Protein AF-A0A8B6FWS7-F1 (afdb_monomer_lite)

Organism: Mytilus galloprovincialis (NCBI:txid29158)

Sequence (262 aa):
MTLNMVGITDLILEDCPKLSKLSGHASRVLKTMTVKKAPVLNRLDFTQCKKLDENGMVRQIGDLQSRKSRLIFLRPMHQFDSRTLERDLFSKKDIDYSICIIYDHSPEPLETMYNRVRVQTWQDLMAGINLELLKNYGYKEWVHKESEDRDNYPWGRSIYRMSGYNSNSSRWELITDMPWLRPLYESPDHNLGQDNKHPDDTRAGVYCPGAKGHDTVKDCINDCLPSIVDGLTMEMPLHLHSLIVYVNLCDISGTPTYDPYA

Foldseek 3Di:
DEAECDQDQEAEADPQAPAQEYEYYLNQNHAEYHYDDHQNHAEYYYANNARYPVLVVLLRVQPDDDPFAHEHEAEYQADDDPVSSLCSNQLDQPRLAWEKEKEWADLDVVLVVVVVVQVVVCFCLLLQLQVCCVPPVVAAADDRDPPDDQVDPVRPAPKDKDKDAKQVRTIMIMITRSQLQVLLVPQPPPPPPVVQQPPPPPIDDDDHCRSSVNPDSVSSCVSCVVSSVVCVVVSPHDRSYHYYYYYYHNNNNNDDRDDPVD

Secondary structure (DSSP, 8-state):
-EEES---SEEEE-S-TT--EEEEES-TT--EEEES--TT--EEEEES-TT--HHHHHHHHHHS--SS-EEEEEE-SS---HHHHHHHHHT-TT--SEEEEEEE--S-HHHHHHHHHHHHHHHHHHHHHHHHHHHHS-PPBP---TT---SSTTTTS--EEEEEE-TTS-EEEEEE--TTHHHHHH-----S-GGGS-TT----SS--TGGGT--SHHHHHHHTHHHHHHHHHTT--B-SSEEEEEEE-TTTTSSPPP-TT-

Structure (mmCIF, N/CA/C/O backbone):
data_AF-A0A8B6FWS7-F1
#
_entry.id   AF-A0A8B6FWS7-F1
#
loop_
_atom_site.group_PDB
_atom_site.id
_atom_site.type_symbol
_atom_site.label_atom_id
_atom_site.label_alt_id
_atom_site.label_comp_id
_atom_site.label_asym_id
_atom_site.label_entity_id
_atom_site.label_seq_id
_atom_site.pdbx_PDB_ins_code
_atom_site.Cartn_x
_atom_site.Cartn_y
_atom_site.Cartn_z
_atom_site.occupancy
_atom_site.B_iso_or_equiv
_atom_site.auth_seq_id
_atom_site.auth_comp_id
_atom_site.auth_asym_id
_atom_site.auth_atom_id
_atom_site.pdbx_PDB_model_num
ATOM 1 N N . MET A 1 1 ? 13.622 -11.019 8.045 1.00 89.56 1 MET A N 1
ATOM 2 C CA . MET A 1 1 ? 14.123 -12.250 7.407 1.00 89.56 1 MET A CA 1
ATOM 3 C C . MET A 1 1 ? 14.247 -11.982 5.924 1.00 89.56 1 MET A C 1
ATOM 5 O O . MET A 1 1 ? 13.333 -11.385 5.373 1.00 89.56 1 MET A O 1
ATOM 9 N N . THR A 1 2 ? 15.353 -12.395 5.315 1.00 92.38 2 THR A N 1
ATOM 10 C CA . THR A 1 2 ? 15.631 -12.163 3.893 1.00 92.38 2 THR A CA 1
ATOM 11 C C . THR A 1 2 ? 15.983 -13.494 3.248 1.00 92.38 2 THR A C 1
ATOM 13 O O . THR A 1 2 ? 16.852 -14.206 3.748 1.00 92.38 2 THR A O 1
ATOM 16 N N . LEU A 1 3 ? 15.300 -13.826 2.161 1.00 90.44 3 LEU A N 1
ATOM 17 C CA . LEU A 1 3 ? 15.526 -15.000 1.332 1.00 90.44 3 LEU A CA 1
ATOM 18 C C . LEU A 1 3 ? 16.083 -14.525 -0.007 1.00 90.44 3 LEU A C 1
ATOM 20 O O . LEU A 1 3 ? 15.348 -13.956 -0.804 1.00 90.44 3 LEU A O 1
ATOM 24 N N . ASN A 1 4 ? 17.373 -14.728 -0.256 1.00 91.31 4 ASN A N 1
ATOM 25 C CA . ASN A 1 4 ? 17.996 -14.328 -1.515 1.00 91.31 4 ASN A CA 1
ATOM 26 C C . ASN A 1 4 ? 18.538 -15.557 -2.245 1.00 91.31 4 ASN A C 1
ATOM 28 O O . ASN A 1 4 ? 19.350 -16.286 -1.679 1.00 91.31 4 ASN A O 1
ATOM 32 N N . MET A 1 5 ? 18.071 -15.789 -3.477 1.00 88.56 5 MET A N 1
ATOM 33 C CA . MET A 1 5 ? 18.492 -16.911 -4.329 1.00 88.56 5 MET A CA 1
ATOM 34 C C . MET A 1 5 ? 18.416 -18.278 -3.626 1.00 88.56 5 MET A C 1
ATOM 36 O O . MET A 1 5 ? 19.274 -19.142 -3.809 1.00 88.56 5 MET A O 1
ATOM 40 N N . VAL A 1 6 ? 17.385 -18.492 -2.804 1.00 88.31 6 VAL A N 1
ATOM 41 C CA . VAL A 1 6 ? 17.229 -19.745 -2.056 1.00 88.31 6 VAL A CA 1
ATOM 42 C C . VAL A 1 6 ? 16.441 -20.792 -2.847 1.00 88.31 6 VAL A C 1
ATOM 44 O O . VAL A 1 6 ? 15.525 -20.480 -3.609 1.00 88.31 6 VAL A O 1
ATOM 47 N N . GLY A 1 7 ? 16.769 -22.063 -2.611 1.00 89.94 7 GLY A N 1
ATOM 48 C CA . GLY A 1 7 ? 16.095 -23.232 -3.188 1.00 89.94 7 GLY A CA 1
ATOM 49 C C . GLY A 1 7 ? 14.861 -23.712 -2.411 1.00 89.94 7 GLY A C 1
ATOM 50 O O . GLY A 1 7 ? 14.544 -24.896 -2.459 1.00 89.94 7 GLY A O 1
ATOM 51 N N . ILE A 1 8 ? 14.196 -22.837 -1.651 1.00 90.38 8 ILE A N 1
ATOM 52 C CA . ILE A 1 8 ? 13.041 -23.201 -0.812 1.00 90.38 8 ILE A CA 1
ATOM 53 C C . ILE A 1 8 ? 11.774 -23.189 -1.663 1.00 90.38 8 ILE A C 1
ATOM 55 O O . ILE A 1 8 ? 11.533 -22.231 -2.390 1.00 90.38 8 ILE A O 1
ATOM 59 N N . THR A 1 9 ? 10.968 -24.249 -1.568 1.00 92.69 9 THR A N 1
ATOM 60 C CA . THR A 1 9 ? 9.725 -24.377 -2.349 1.00 92.69 9 THR A CA 1
ATOM 61 C C . THR A 1 9 ? 8.519 -23.828 -1.596 1.00 92.69 9 THR A C 1
ATOM 63 O O . THR A 1 9 ? 7.702 -23.130 -2.185 1.00 92.69 9 THR A O 1
ATOM 66 N N . ASP A 1 10 ? 8.446 -24.072 -0.290 1.00 94.12 10 ASP A N 1
ATOM 67 C CA . ASP A 1 10 ? 7.335 -23.655 0.559 1.00 94.12 10 ASP A CA 1
ATOM 68 C C . ASP A 1 10 ? 7.897 -23.038 1.842 1.00 94.12 10 ASP A C 1
ATOM 70 O O . ASP A 1 10 ? 8.767 -23.621 2.494 1.00 94.12 10 ASP A O 1
ATOM 74 N N . LEU A 1 11 ? 7.431 -21.838 2.188 1.00 94.44 11 LEU A N 1
ATOM 75 C CA . LEU A 1 11 ? 7.836 -21.127 3.401 1.00 94.44 11 LEU A CA 1
ATOM 76 C C . LEU A 1 11 ? 6.676 -21.100 4.393 1.00 94.44 11 LEU A C 1
ATOM 78 O O . LEU A 1 11 ? 5.621 -20.552 4.089 1.00 94.44 11 LEU A O 1
ATOM 82 N N . ILE A 1 12 ? 6.883 -21.621 5.601 1.00 94.75 12 ILE A N 1
ATOM 83 C CA . ILE A 1 12 ? 5.889 -21.568 6.678 1.00 94.75 12 ILE A CA 1
ATOM 84 C C . ILE A 1 12 ? 6.441 -20.714 7.819 1.00 94.75 12 ILE A C 1
ATOM 86 O O . ILE A 1 12 ? 7.480 -21.026 8.396 1.00 94.75 12 ILE A O 1
ATOM 90 N N . LEU A 1 13 ? 5.735 -19.634 8.146 1.00 93.62 13 LEU A N 1
ATOM 91 C CA . LEU A 1 13 ? 5.995 -18.781 9.298 1.00 93.62 13 LEU A CA 1
ATOM 92 C C . LEU A 1 13 ? 5.019 -19.140 10.418 1.00 93.62 13 LEU A C 1
ATOM 94 O O . LEU A 1 13 ? 3.858 -18.711 10.441 1.00 93.62 13 LEU A O 1
ATOM 98 N N . GLU A 1 14 ? 5.509 -19.950 11.347 1.00 93.62 14 GLU A N 1
ATOM 99 C CA . GLU A 1 14 ? 4.787 -20.385 12.536 1.00 93.62 14 GLU A CA 1
ATOM 100 C C . GLU A 1 14 ? 5.323 -19.646 13.764 1.00 93.62 14 GLU A C 1
ATOM 102 O O . GLU A 1 14 ? 6.530 -19.563 13.963 1.00 93.62 14 GLU A O 1
ATOM 107 N N . ASP A 1 15 ? 4.412 -19.044 14.533 1.00 92.38 15 ASP A N 1
ATOM 108 C CA . ASP A 1 15 ? 4.684 -18.279 15.758 1.00 92.38 15 ASP A CA 1
ATOM 109 C C . ASP A 1 15 ? 5.937 -17.386 15.696 1.00 92.38 15 ASP A C 1
ATOM 111 O O . ASP A 1 15 ? 6.923 -17.562 16.407 1.00 92.38 15 ASP A O 1
ATOM 115 N N . CYS A 1 16 ? 5.88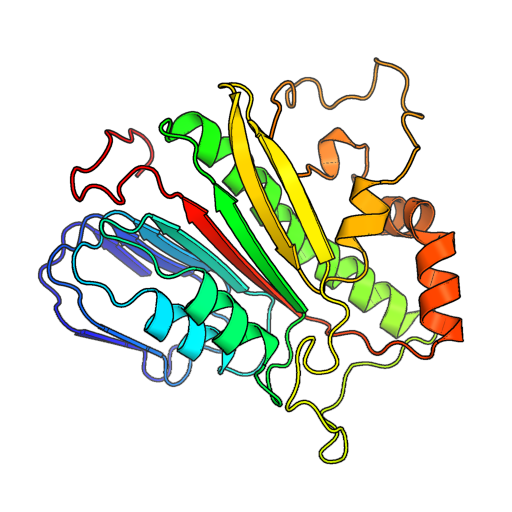2 -16.381 14.825 1.00 93.19 16 CYS A N 1
ATOM 116 C CA . CYS A 1 16 ? 6.944 -15.407 14.598 1.00 93.19 16 CYS A CA 1
ATOM 117 C C . CYS A 1 16 ? 6.583 -14.039 15.226 1.00 93.19 16 CYS A C 1
ATOM 119 O O . CYS A 1 16 ? 6.353 -13.067 14.500 1.00 93.19 16 CYS A O 1
ATOM 121 N N . PRO A 1 17 ? 6.524 -13.897 16.569 1.00 91.62 17 PRO A N 1
ATOM 122 C CA . PRO A 1 17 ? 5.978 -12.714 17.245 1.00 91.62 17 PRO A CA 1
ATOM 123 C C . PRO A 1 17 ? 6.796 -11.435 17.050 1.00 91.62 17 PRO A C 1
ATOM 125 O O . PRO A 1 17 ? 6.264 -10.345 17.236 1.00 91.62 17 PRO A O 1
ATOM 128 N N . LYS A 1 18 ? 8.081 -11.560 16.695 1.00 93.56 18 LYS A N 1
ATOM 129 C CA . LYS A 1 18 ? 9.013 -10.436 16.499 1.00 93.56 18 LYS A CA 1
ATOM 130 C C . LYS A 1 18 ? 9.337 -10.163 15.028 1.00 93.56 18 LYS A C 1
ATOM 132 O O . LYS A 1 18 ? 10.087 -9.234 14.734 1.00 93.56 18 LYS A O 1
ATOM 137 N N . LEU A 1 19 ? 8.819 -10.971 14.101 1.00 94.56 19 LEU A N 1
ATOM 138 C CA . LEU A 1 19 ? 9.127 -10.821 12.684 1.00 94.56 19 LEU A CA 1
ATOM 139 C C . LEU A 1 19 ? 8.365 -9.623 12.116 1.00 94.56 19 LEU A C 1
ATOM 141 O O . LEU A 1 19 ? 7.155 -9.688 11.938 1.00 94.56 19 LEU A O 1
ATOM 145 N N . SER A 1 20 ? 9.082 -8.537 11.833 1.00 93.94 20 SER A N 1
ATOM 146 C CA . SER A 1 20 ? 8.510 -7.310 11.265 1.00 93.94 20 SER A CA 1
ATOM 147 C C . SER A 1 20 ? 8.615 -7.241 9.744 1.00 93.94 20 SER A C 1
ATOM 149 O O . SER A 1 20 ? 7.711 -6.733 9.087 1.00 93.94 20 SER A O 1
ATOM 151 N N . LYS A 1 21 ? 9.702 -7.779 9.178 1.00 95.56 21 LYS A N 1
ATOM 152 C CA . LYS A 1 21 ? 9.996 -7.720 7.742 1.00 95.56 21 LYS A CA 1
ATOM 153 C C . LYS A 1 21 ? 10.328 -9.096 7.182 1.00 95.56 21 LYS A C 1
ATOM 155 O O . LYS A 1 21 ? 11.149 -9.815 7.766 1.00 95.56 21 LYS A O 1
ATOM 160 N N . LEU A 1 22 ? 9.763 -9.409 6.025 1.00 96.00 22 LEU A N 1
ATOM 161 C CA . LEU A 1 22 ? 10.103 -10.578 5.224 1.00 96.00 22 LEU A CA 1
ATOM 162 C C . LEU A 1 22 ? 10.384 -10.147 3.788 1.00 96.00 22 LEU A C 1
ATOM 164 O O . LEU A 1 22 ? 9.577 -9.437 3.199 1.00 96.00 22 LEU A O 1
ATOM 168 N N . SER A 1 23 ? 11.499 -10.586 3.221 1.00 95.31 23 SER A N 1
ATOM 169 C CA . SER A 1 23 ? 11.781 -10.371 1.807 1.00 95.31 23 SER A CA 1
ATOM 170 C C . SER A 1 23 ? 12.238 -11.644 1.113 1.00 95.31 23 SER A C 1
ATOM 172 O O . SER A 1 23 ? 12.904 -12.486 1.719 1.00 95.31 23 SER A O 1
ATOM 174 N N . GLY A 1 24 ? 11.865 -11.775 -0.155 1.00 93.88 24 GLY A N 1
ATOM 175 C CA . GLY A 1 24 ? 12.269 -12.827 -1.070 1.00 93.88 24 GLY A CA 1
ATOM 176 C C . GLY A 1 24 ? 12.741 -12.219 -2.384 1.00 93.88 24 GLY A C 1
ATOM 177 O O . GLY A 1 24 ? 11.968 -11.558 -3.069 1.00 93.88 24 GLY A O 1
ATOM 178 N N . HIS A 1 25 ? 13.998 -12.454 -2.739 1.00 92.81 25 HIS A N 1
ATOM 179 C CA . HIS A 1 25 ? 14.578 -12.034 -4.008 1.00 92.81 25 HIS A CA 1
ATOM 180 C C . HIS A 1 25 ? 15.098 -13.248 -4.780 1.00 92.81 25 HIS A C 1
ATOM 182 O O . HIS A 1 25 ? 15.686 -14.168 -4.195 1.00 92.81 25 HIS A O 1
ATOM 188 N N . ALA A 1 26 ? 14.836 -13.278 -6.090 1.00 88.81 26 ALA A N 1
ATOM 189 C CA . ALA A 1 26 ? 15.340 -14.276 -7.040 1.00 88.81 26 ALA A CA 1
ATOM 190 C C . ALA A 1 26 ? 15.144 -15.748 -6.606 1.00 88.81 26 ALA A C 1
ATOM 192 O O . ALA A 1 26 ? 15.867 -16.655 -7.029 1.00 88.81 26 ALA A O 1
ATOM 193 N N . SER A 1 27 ? 14.144 -16.017 -5.765 1.00 89.56 27 SER A N 1
ATOM 194 C CA . SER A 1 27 ? 13.863 -17.346 -5.214 1.00 89.56 27 SER A CA 1
ATOM 195 C C . SER A 1 27 ? 12.928 -18.099 -6.160 1.00 89.56 27 SER A C 1
ATOM 197 O O . SER A 1 27 ? 11.725 -18.205 -5.940 1.00 89.56 27 SER A O 1
ATOM 199 N N . ARG A 1 28 ? 13.487 -18.577 -7.280 1.00 87.81 28 ARG A N 1
ATOM 200 C CA . ARG A 1 28 ? 12.742 -19.074 -8.459 1.00 87.81 28 ARG A CA 1
ATOM 201 C C . ARG A 1 28 ? 11.877 -20.312 -8.218 1.00 87.81 28 ARG A C 1
ATOM 203 O O . ARG A 1 28 ? 11.036 -20.632 -9.058 1.00 87.81 28 ARG A O 1
ATOM 210 N N . VAL A 1 29 ? 12.132 -21.052 -7.142 1.00 92.25 29 VAL A N 1
ATOM 211 C CA . VAL A 1 29 ? 11.394 -22.277 -6.808 1.00 92.25 29 VAL A CA 1
ATOM 212 C C . VAL A 1 29 ? 10.376 -22.084 -5.692 1.00 92.25 29 VAL A C 1
ATOM 214 O O . VAL A 1 29 ? 9.578 -22.995 -5.499 1.00 92.25 29 VAL A O 1
ATOM 217 N N . LEU A 1 30 ? 10.357 -20.921 -5.028 1.00 94.19 30 LEU A N 1
ATOM 218 C CA . LEU A 1 30 ? 9.364 -20.591 -4.010 1.00 94.19 30 LEU A CA 1
ATOM 219 C C . LEU A 1 30 ? 7.985 -20.525 -4.666 1.00 94.19 30 LEU A C 1
ATOM 221 O O . LEU A 1 30 ? 7.786 -19.742 -5.590 1.00 94.19 30 LEU A O 1
ATOM 225 N N . LYS A 1 31 ? 7.070 -21.375 -4.205 1.00 94.31 31 LYS A N 1
ATOM 226 C CA . LYS A 1 31 ? 5.699 -21.511 -4.698 1.00 94.31 31 LYS A CA 1
ATOM 227 C C . LYS A 1 31 ? 4.699 -20.907 -3.739 1.00 94.31 31 LYS A C 1
ATOM 229 O O . LYS A 1 31 ? 3.841 -20.137 -4.147 1.00 94.31 31 LYS A O 1
ATOM 234 N N . THR A 1 32 ? 4.800 -21.278 -2.467 1.00 94.00 32 THR A N 1
ATOM 235 C CA . THR A 1 32 ? 3.818 -20.878 -1.466 1.00 94.00 32 THR A CA 1
ATOM 236 C C . THR A 1 32 ? 4.489 -20.275 -0.247 1.00 94.00 32 THR A C 1
ATOM 238 O O . THR A 1 32 ? 5.613 -20.622 0.131 1.00 94.00 32 THR A O 1
ATOM 241 N N . MET A 1 33 ? 3.768 -19.353 0.379 1.00 93.50 33 MET A N 1
ATOM 242 C CA . MET A 1 33 ? 4.101 -18.811 1.680 1.00 93.50 33 MET A CA 1
ATOM 243 C C . MET A 1 33 ? 2.874 -18.936 2.568 1.00 93.50 33 MET A C 1
ATOM 245 O O . MET A 1 33 ? 1.779 -18.552 2.169 1.00 93.50 33 MET A O 1
ATOM 249 N N . THR A 1 34 ? 3.064 -19.485 3.764 1.00 93.62 34 THR A N 1
ATOM 250 C CA . THR A 1 34 ? 2.018 -19.616 4.772 1.00 93.62 34 THR A CA 1
ATOM 251 C C . THR A 1 34 ? 2.414 -18.902 6.050 1.00 93.62 34 THR A C 1
ATOM 253 O O . THR A 1 34 ? 3.390 -19.272 6.694 1.00 93.62 34 THR A O 1
ATOM 256 N N . VAL A 1 35 ? 1.638 -17.906 6.456 1.00 92.56 35 VAL A N 1
ATOM 257 C CA . VAL A 1 35 ? 1.805 -17.177 7.710 1.00 92.56 35 VAL A CA 1
ATOM 258 C C . VAL A 1 35 ? 0.681 -17.566 8.653 1.00 92.56 35 VAL A C 1
ATOM 260 O O . VAL A 1 35 ? -0.466 -17.189 8.447 1.00 92.56 35 VAL A O 1
ATOM 263 N N . LYS A 1 36 ? 1.012 -18.320 9.705 1.00 89.38 36 LYS A N 1
ATOM 264 C CA . LYS A 1 36 ? 0.035 -18.692 10.739 1.00 89.38 36 LYS A CA 1
ATOM 265 C C . LYS A 1 36 ? -0.099 -17.604 11.799 1.00 89.38 36 LYS A C 1
ATOM 267 O O . LYS A 1 36 ? -1.200 -17.232 12.183 1.00 89.38 36 LYS A O 1
ATOM 272 N N . LYS A 1 37 ? 1.034 -17.103 12.306 1.00 89.00 37 LYS A N 1
ATOM 273 C CA . LYS A 1 37 ? 1.061 -16.108 13.387 1.00 89.00 37 LYS A CA 1
ATOM 274 C C . LYS A 1 37 ? 2.313 -15.243 13.302 1.00 89.00 37 LYS A C 1
ATOM 276 O O . LYS A 1 37 ? 3.398 -15.667 13.685 1.00 89.00 37 LYS A O 1
ATOM 281 N N . ALA A 1 38 ? 2.147 -14.012 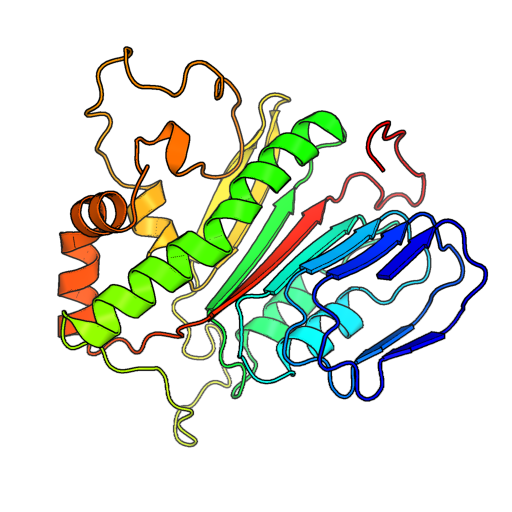12.827 1.00 92.25 38 ALA A N 1
ATOM 282 C CA . ALA A 1 38 ? 3.204 -13.001 12.763 1.00 92.25 38 ALA A CA 1
ATOM 283 C C . ALA A 1 38 ? 2.613 -11.600 13.043 1.00 92.25 38 ALA A C 1
ATOM 285 O O . ALA A 1 38 ? 2.442 -10.797 12.129 1.00 92.25 38 ALA A O 1
ATOM 286 N N . PRO A 1 39 ? 2.240 -11.298 14.303 1.00 89.50 39 PRO A N 1
ATOM 287 C CA . PRO A 1 39 ? 1.433 -10.125 14.658 1.00 89.50 39 PRO A CA 1
ATOM 288 C C . PRO A 1 39 ? 2.081 -8.772 14.338 1.00 89.50 39 PRO A C 1
ATOM 290 O O . PRO A 1 39 ? 1.367 -7.794 14.154 1.00 89.50 39 PRO A O 1
ATOM 293 N N . VAL A 1 40 ? 3.414 -8.694 14.295 1.00 91.88 40 VAL A N 1
ATOM 294 C CA . VAL A 1 40 ? 4.142 -7.438 14.031 1.00 91.88 40 VAL A CA 1
ATOM 295 C C . VAL A 1 40 ? 4.672 -7.336 12.601 1.00 91.88 40 VAL A C 1
ATOM 297 O O . VAL A 1 40 ? 5.363 -6.365 12.291 1.00 91.88 40 VAL A O 1
ATOM 300 N N . LEU A 1 41 ? 4.360 -8.315 11.744 1.00 94.25 41 LEU A N 1
ATOM 301 C CA . LEU A 1 41 ? 4.752 -8.319 10.339 1.00 94.25 41 LEU A CA 1
ATOM 302 C C . LEU A 1 41 ? 4.055 -7.160 9.629 1.00 94.25 41 LEU A C 1
ATOM 304 O O . LEU A 1 41 ? 2.831 -7.153 9.500 1.00 94.25 41 LEU A O 1
ATOM 308 N N . ASN A 1 42 ? 4.847 -6.185 9.193 1.00 94.31 42 ASN A N 1
ATOM 309 C CA . ASN A 1 42 ? 4.360 -4.954 8.582 1.00 94.31 42 ASN A CA 1
ATOM 310 C C . ASN A 1 42 ? 4.930 -4.702 7.183 1.00 94.31 42 ASN A C 1
ATOM 312 O O . ASN A 1 42 ? 4.386 -3.868 6.462 1.00 94.31 42 ASN A O 1
ATOM 316 N N . ARG A 1 43 ? 5.983 -5.423 6.777 1.00 95.75 43 ARG A N 1
ATOM 317 C CA . ARG A 1 43 ? 6.568 -5.293 5.440 1.00 95.75 43 ARG A CA 1
ATOM 318 C C . ARG A 1 43 ? 6.887 -6.643 4.816 1.00 95.75 43 ARG A C 1
ATOM 320 O O . ARG A 1 43 ? 7.600 -7.455 5.410 1.00 95.75 43 ARG A O 1
ATOM 327 N N . LEU A 1 44 ? 6.402 -6.828 3.596 1.00 97.06 44 LEU A N 1
ATOM 328 C CA . LEU A 1 44 ? 6.711 -7.959 2.736 1.00 97.06 44 LEU A CA 1
ATOM 329 C C . LEU A 1 44 ? 7.255 -7.447 1.403 1.00 97.06 44 LEU A C 1
ATOM 331 O O . LEU A 1 44 ? 6.788 -6.432 0.892 1.00 97.06 44 LEU A O 1
ATOM 335 N N . ASP A 1 45 ? 8.263 -8.119 0.866 1.00 96.25 45 ASP A N 1
ATOM 336 C CA . ASP A 1 45 ? 8.969 -7.664 -0.332 1.00 96.25 45 ASP A CA 1
ATOM 337 C C . ASP A 1 45 ? 9.378 -8.864 -1.180 1.00 96.25 45 ASP A C 1
ATOM 339 O O . ASP A 1 45 ? 10.326 -9.565 -0.837 1.00 96.25 45 ASP A O 1
ATOM 343 N N . PHE A 1 46 ? 8.632 -9.146 -2.243 1.00 95.38 46 PHE A N 1
ATOM 344 C CA . PHE A 1 46 ? 8.880 -10.290 -3.112 1.00 95.38 46 PHE A CA 1
ATOM 345 C C . PHE A 1 46 ? 9.141 -9.830 -4.535 1.00 95.38 46 PHE A C 1
ATOM 347 O O . PHE A 1 46 ? 8.273 -9.271 -5.207 1.00 95.38 46 PHE A O 1
ATOM 354 N N . THR A 1 47 ? 10.360 -10.083 -4.995 1.00 93.25 47 THR A N 1
ATOM 355 C CA . THR A 1 47 ? 10.821 -9.681 -6.317 1.00 93.25 47 THR A CA 1
ATOM 356 C C . THR A 1 47 ? 11.441 -10.865 -7.041 1.00 93.25 47 THR A C 1
ATOM 358 O O . THR A 1 47 ? 12.245 -11.620 -6.491 1.00 93.25 47 THR A O 1
ATOM 361 N N . GLN A 1 48 ? 11.063 -11.042 -8.306 1.00 90.94 48 GLN A N 1
ATOM 362 C CA . GLN A 1 48 ? 11.636 -12.074 -9.174 1.00 90.94 48 GLN A CA 1
ATOM 363 C C . GLN A 1 48 ? 11.466 -13.519 -8.648 1.00 90.94 48 GLN A C 1
ATOM 365 O O . GLN A 1 48 ? 12.280 -14.416 -8.899 1.00 90.94 48 GLN A O 1
ATOM 370 N N . CYS A 1 49 ? 10.374 -13.771 -7.924 1.00 92.44 49 CYS A N 1
ATOM 371 C CA . CYS A 1 49 ? 9.989 -15.088 -7.421 1.00 92.44 49 CYS A CA 1
ATOM 372 C C . CYS A 1 49 ? 9.081 -15.807 -8.428 1.00 92.44 49 CYS A C 1
ATOM 374 O O . CYS A 1 49 ? 7.872 -15.859 -8.267 1.00 92.44 49 CYS A O 1
ATOM 376 N N . LYS A 1 50 ? 9.674 -16.396 -9.472 1.00 91.75 50 LYS A N 1
ATOM 377 C CA . LYS A 1 50 ? 8.957 -16.922 -10.653 1.00 91.75 50 LYS A CA 1
ATOM 378 C C . LYS A 1 50 ? 7.759 -17.859 -10.407 1.00 91.75 50 LYS A C 1
ATOM 380 O O . LYS A 1 50 ? 6.924 -17.984 -11.296 1.00 91.75 50 LYS A O 1
ATOM 385 N N . LYS A 1 51 ? 7.717 -18.595 -9.297 1.00 93.81 51 LYS A N 1
ATOM 386 C CA . LYS A 1 51 ? 6.657 -19.581 -9.023 1.00 93.81 51 LYS A CA 1
ATOM 387 C C . LYS A 1 51 ? 5.731 -19.182 -7.876 1.00 93.81 51 LYS A C 1
ATOM 389 O O . LYS A 1 51 ? 4.849 -19.977 -7.558 1.00 93.81 51 LYS A O 1
ATOM 394 N N . LEU A 1 52 ? 5.972 -18.038 -7.238 1.00 95.50 52 LEU A N 1
ATOM 395 C CA . LEU A 1 52 ? 5.258 -17.641 -6.035 1.00 95.50 52 LEU A CA 1
ATOM 396 C C . LEU A 1 52 ? 3.807 -17.329 -6.395 1.00 95.50 52 LEU A C 1
ATOM 398 O O . LEU A 1 52 ? 3.561 -16.585 -7.327 1.00 95.50 52 LEU A O 1
ATOM 402 N N . ASP A 1 53 ? 2.853 -17.873 -5.649 1.00 95.12 53 ASP A N 1
ATOM 403 C CA . ASP A 1 53 ? 1.464 -17.422 -5.718 1.00 95.12 53 ASP A CA 1
ATOM 404 C C . ASP A 1 53 ? 1.323 -16.106 -4.942 1.00 95.12 53 ASP A C 1
ATOM 406 O O . ASP A 1 53 ? 1.023 -16.101 -3.742 1.00 95.12 53 ASP A O 1
ATOM 410 N N . GLU A 1 54 ? 1.596 -14.971 -5.598 1.00 95.69 54 GLU A N 1
ATOM 411 C CA . GLU A 1 54 ? 1.516 -13.674 -4.926 1.00 95.69 54 GLU A CA 1
ATOM 412 C C . GLU A 1 54 ? 0.079 -13.316 -4.526 1.00 95.69 54 GLU A C 1
ATOM 414 O O . GLU A 1 54 ? -0.120 -12.731 -3.462 1.00 95.69 54 GLU A O 1
ATOM 419 N N . ASN A 1 55 ? -0.927 -13.695 -5.322 1.00 94.81 55 ASN A N 1
ATOM 420 C CA . ASN A 1 55 ? -2.334 -13.426 -5.008 1.00 94.81 55 ASN A CA 1
ATOM 421 C C . ASN A 1 55 ? -2.780 -14.191 -3.756 1.00 94.81 55 ASN A C 1
ATOM 423 O O . ASN A 1 55 ? -3.358 -13.597 -2.841 1.00 94.81 55 ASN A O 1
ATOM 427 N N . GLY A 1 56 ? -2.475 -15.490 -3.675 1.00 94.25 56 GLY A N 1
ATOM 428 C CA . GLY A 1 56 ? -2.747 -16.300 -2.489 1.00 94.25 56 GLY A CA 1
ATOM 429 C C . GLY A 1 56 ? -1.998 -15.794 -1.256 1.00 94.25 56 GLY A C 1
ATOM 430 O O . GLY A 1 56 ? -2.578 -15.709 -0.170 1.00 94.25 56 GLY A O 1
ATOM 431 N N . MET A 1 57 ? -0.742 -15.373 -1.429 1.00 95.25 57 MET A N 1
ATOM 432 C CA . MET A 1 57 ? 0.053 -14.766 -0.363 1.00 95.25 57 MET A CA 1
ATOM 433 C C . MET A 1 57 ? -0.579 -13.467 0.154 1.00 95.25 57 MET A C 1
ATOM 435 O O . MET A 1 57 ? -0.760 -13.315 1.361 1.00 95.25 57 MET A O 1
ATOM 439 N N . VAL A 1 58 ? -0.926 -12.525 -0.730 1.00 96.12 58 VAL A N 1
ATOM 440 C CA . VAL A 1 58 ? -1.544 -11.250 -0.333 1.00 96.12 58 VAL A CA 1
ATOM 441 C C . VAL A 1 58 ? -2.872 -11.492 0.374 1.00 96.12 58 VAL A C 1
ATOM 443 O O . VAL A 1 58 ? -3.113 -10.882 1.414 1.00 96.12 58 VAL A O 1
ATOM 446 N N . ARG A 1 59 ? -3.696 -12.418 -0.135 1.00 93.25 59 ARG A N 1
ATOM 447 C CA . ARG A 1 59 ? -4.962 -12.799 0.501 1.00 93.25 59 ARG A CA 1
ATOM 448 C C . ARG A 1 59 ? -4.730 -13.278 1.931 1.00 93.25 59 ARG A C 1
ATOM 450 O O . ARG A 1 59 ? -5.312 -12.738 2.859 1.00 93.25 59 ARG A O 1
ATOM 457 N N . GLN A 1 60 ? -3.815 -14.223 2.127 1.00 92.50 60 GLN A N 1
ATOM 458 C CA . GLN A 1 60 ? -3.494 -14.724 3.461 1.00 92.50 60 GLN A CA 1
ATOM 459 C C . GLN A 1 60 ? -2.974 -13.625 4.397 1.00 92.50 60 GLN A C 1
ATOM 461 O O . GLN A 1 60 ? -3.300 -13.619 5.580 1.00 92.50 60 GLN A O 1
ATOM 466 N N . ILE A 1 61 ? -2.173 -12.685 3.890 1.00 93.25 61 ILE A N 1
ATOM 467 C CA . ILE A 1 61 ? -1.714 -11.551 4.694 1.00 93.25 61 ILE A CA 1
ATOM 468 C C . ILE A 1 61 ? -2.863 -10.597 5.027 1.00 93.25 61 ILE A C 1
ATOM 470 O O . ILE A 1 61 ? -2.859 -10.045 6.121 1.00 93.25 61 ILE A O 1
ATOM 474 N N . GLY A 1 62 ? -3.844 -10.410 4.145 1.00 92.06 62 GLY A N 1
ATOM 475 C CA . GLY A 1 62 ? -5.064 -9.656 4.449 1.00 92.06 62 GLY A CA 1
ATOM 476 C C . GLY A 1 62 ? -5.928 -10.299 5.539 1.00 92.06 62 GLY A C 1
ATOM 477 O O . GLY A 1 62 ? -6.643 -9.589 6.234 1.00 92.06 62 GLY A O 1
ATOM 478 N N . ASP A 1 63 ? -5.811 -11.614 5.737 1.00 90.00 63 ASP A N 1
ATOM 479 C CA . ASP A 1 63 ? -6.622 -12.384 6.693 1.00 90.00 63 ASP A CA 1
ATOM 480 C C . ASP A 1 63 ? -6.092 -12.338 8.130 1.00 90.00 63 ASP A C 1
ATOM 482 O O . ASP A 1 63 ? -6.797 -12.676 9.081 1.00 90.00 63 ASP A O 1
ATOM 486 N N . LEU A 1 64 ? -4.828 -11.961 8.315 1.00 89.56 64 LEU A N 1
ATOM 487 C CA . LEU A 1 64 ? -4.251 -11.852 9.648 1.00 89.56 64 LEU A CA 1
ATOM 488 C C . LEU A 1 64 ? -4.776 -10.582 10.322 1.00 89.56 64 LEU A C 1
ATOM 490 O O . LEU A 1 64 ? -4.607 -9.501 9.765 1.00 89.56 64 LEU A O 1
ATOM 494 N N . GLN A 1 65 ? -5.262 -10.700 11.560 1.00 86.19 65 GLN A N 1
ATOM 495 C CA . GLN A 1 65 ? -5.738 -9.576 12.380 1.00 86.19 65 GLN A CA 1
ATOM 496 C C . GLN A 1 65 ? -4.849 -8.328 12.261 1.00 86.19 65 GLN A C 1
ATOM 498 O O . GLN A 1 65 ? -3.611 -8.411 12.372 1.00 86.19 65 GLN A O 1
ATOM 503 N N . SER A 1 66 ? -5.480 -7.171 12.096 1.00 82.31 66 SER A N 1
ATOM 504 C CA . SER A 1 66 ? -4.805 -5.890 12.076 1.00 82.31 66 SER A CA 1
ATOM 505 C C . SER A 1 66 ? -4.267 -5.520 13.458 1.00 82.31 66 SER A C 1
ATOM 507 O O . SER A 1 66 ? -4.969 -5.329 14.444 1.00 82.31 66 SER A O 1
ATOM 509 N N . ARG A 1 67 ? -2.938 -5.477 13.548 1.00 87.31 67 ARG A N 1
ATOM 510 C CA . ARG A 1 67 ? -2.205 -4.915 14.700 1.00 87.31 67 ARG A CA 1
ATOM 511 C C . ARG A 1 67 ? -1.236 -3.814 14.295 1.00 87.31 67 ARG A C 1
ATOM 513 O O . ARG A 1 67 ? -0.686 -3.117 15.143 1.00 87.31 67 ARG A O 1
ATOM 520 N N . LYS A 1 68 ? -0.960 -3.747 12.993 1.00 91.19 68 LYS A N 1
ATOM 521 C CA . LYS A 1 68 ? -0.141 -2.762 12.300 1.00 91.19 68 LYS A CA 1
ATOM 522 C C . LYS A 1 68 ? -0.605 -2.691 10.855 1.00 91.19 68 LYS A C 1
ATOM 524 O O . LYS A 1 68 ? -1.040 -3.704 10.294 1.00 91.19 68 LYS A O 1
ATOM 529 N N . SER A 1 69 ? -0.427 -1.522 10.248 1.00 95.19 69 SER A N 1
ATOM 530 C CA . SER A 1 69 ? -0.478 -1.376 8.797 1.00 95.19 69 SER A CA 1
ATOM 531 C C . SER A 1 69 ? 0.542 -2.315 8.142 1.00 95.19 69 SER A C 1
ATOM 533 O O . SER A 1 69 ? 1.638 -2.520 8.670 1.00 95.19 69 SER A O 1
ATOM 535 N N . ARG A 1 70 ? 0.190 -2.894 6.993 1.00 96.00 70 ARG A N 1
ATOM 536 C CA . ARG A 1 70 ? 1.036 -3.807 6.215 1.00 96.00 70 ARG A CA 1
ATOM 537 C C . ARG A 1 70 ? 1.291 -3.253 4.824 1.00 96.00 70 ARG A C 1
ATOM 539 O O . ARG A 1 70 ? 0.403 -2.658 4.227 1.00 96.00 70 ARG A O 1
ATOM 546 N N . LEU A 1 71 ? 2.512 -3.426 4.338 1.00 97.56 71 LEU A N 1
ATOM 547 C CA . LEU A 1 71 ? 2.948 -2.978 3.025 1.00 97.56 71 LEU A CA 1
ATOM 548 C C . LEU A 1 71 ? 3.621 -4.140 2.317 1.00 97.56 71 LEU A C 1
ATOM 550 O O . LEU A 1 71 ? 4.596 -4.705 2.818 1.00 97.56 71 LEU A O 1
ATOM 554 N N . ILE A 1 72 ? 3.074 -4.501 1.167 1.00 97.75 72 ILE A N 1
ATOM 555 C CA . ILE A 1 72 ? 3.525 -5.617 0.353 1.00 97.75 72 ILE A CA 1
ATOM 556 C C . ILE A 1 72 ? 4.039 -5.050 -0.960 1.00 97.75 72 ILE A C 1
ATOM 558 O O . ILE A 1 72 ? 3.285 -4.433 -1.702 1.00 97.75 72 ILE A O 1
ATOM 562 N N . PHE A 1 73 ? 5.315 -5.273 -1.248 1.00 97.31 73 PHE A N 1
ATOM 563 C CA . PHE A 1 73 ? 5.899 -4.999 -2.551 1.00 97.31 73 PHE A CA 1
ATOM 564 C C . PHE A 1 73 ? 5.998 -6.292 -3.346 1.00 97.31 73 PHE A C 1
ATOM 566 O O . PHE A 1 73 ? 6.576 -7.267 -2.867 1.00 97.31 73 PHE A O 1
ATOM 573 N N . LEU A 1 74 ? 5.445 -6.279 -4.552 1.00 96.75 74 LEU A N 1
ATOM 574 C CA . LEU A 1 74 ? 5.442 -7.393 -5.484 1.00 96.75 74 LEU A CA 1
ATOM 575 C C . LEU A 1 74 ? 6.067 -6.964 -6.805 1.00 96.75 74 LEU A C 1
ATOM 577 O O . LEU A 1 74 ? 5.799 -5.876 -7.314 1.00 96.75 74 LEU A O 1
ATOM 581 N N . ARG A 1 75 ? 6.867 -7.853 -7.380 1.00 95.25 75 ARG A N 1
ATOM 582 C CA . ARG A 1 75 ? 7.353 -7.757 -8.756 1.00 95.25 75 ARG A CA 1
ATOM 583 C C . ARG A 1 75 ? 7.249 -9.141 -9.406 1.00 95.25 75 ARG A C 1
ATOM 585 O O . ARG A 1 75 ? 8.247 -9.876 -9.417 1.00 95.25 75 ARG A O 1
ATOM 592 N N . PRO A 1 76 ? 6.031 -9.533 -9.829 1.00 94.94 76 PRO A N 1
ATOM 593 C CA . PRO A 1 76 ? 5.756 -10.855 -10.381 1.00 94.94 76 PRO A CA 1
ATOM 594 C C . PRO A 1 76 ? 6.501 -11.080 -11.698 1.00 94.94 76 PRO A C 1
ATOM 596 O O . PRO A 1 76 ? 6.716 -10.151 -12.477 1.00 94.94 76 PRO A O 1
ATOM 599 N N . MET A 1 77 ? 6.857 -12.339 -11.969 1.00 94.25 77 MET A N 1
ATOM 600 C CA . MET A 1 77 ? 7.492 -12.757 -13.233 1.00 94.25 77 MET A CA 1
ATOM 601 C C . MET A 1 77 ? 6.540 -13.521 -14.161 1.00 94.25 77 MET A C 1
ATOM 603 O O . MET A 1 77 ? 6.960 -14.355 -14.965 1.00 94.25 77 MET A O 1
ATOM 607 N N . HIS A 1 78 ? 5.242 -13.325 -13.996 1.00 93.25 78 HIS A N 1
ATOM 608 C CA . HIS A 1 78 ? 4.211 -13.934 -14.821 1.00 93.25 78 HIS A CA 1
ATOM 609 C C . HIS A 1 78 ? 3.015 -12.997 -14.911 1.00 93.25 78 HIS A C 1
ATOM 611 O O . HIS A 1 78 ? 2.963 -11.971 -14.232 1.00 93.25 78 HIS A O 1
ATOM 617 N N . GLN A 1 79 ? 2.044 -13.365 -15.748 1.00 92.75 79 GLN A N 1
ATOM 618 C CA . GLN A 1 79 ? 0.770 -12.661 -15.813 1.00 92.75 79 GLN A CA 1
ATOM 619 C C . GLN A 1 79 ? 0.170 -12.550 -14.409 1.00 92.75 79 GLN A C 1
ATOM 621 O O . GLN A 1 79 ? 0.085 -13.541 -13.679 1.00 92.75 79 GLN A O 1
ATOM 626 N N . PHE A 1 80 ? -0.193 -11.327 -14.036 1.00 93.19 80 PHE A N 1
ATOM 627 C CA . PHE A 1 80 ? -0.725 -10.998 -12.725 1.00 93.19 80 PHE A CA 1
ATOM 628 C C . PHE A 1 80 ? -2.216 -10.706 -12.853 1.00 93.19 80 PHE A C 1
ATOM 630 O O . PHE A 1 80 ? -2.612 -9.785 -13.569 1.00 93.19 80 PHE A O 1
ATOM 637 N N . ASP A 1 81 ? -3.050 -11.495 -12.181 1.00 93.81 81 ASP A N 1
ATOM 638 C CA . ASP A 1 81 ? -4.498 -11.301 -12.211 1.00 93.81 81 ASP A CA 1
ATOM 639 C C . ASP A 1 81 ? -4.916 -10.241 -11.183 1.00 93.81 81 ASP A C 1
ATOM 641 O O . ASP A 1 81 ? -5.251 -10.549 -10.034 1.00 93.81 81 ASP A O 1
ATOM 645 N N . SER A 1 82 ? -4.877 -8.979 -11.617 1.00 94.62 82 SER A N 1
ATOM 646 C CA . SER A 1 82 ? -5.259 -7.812 -10.816 1.00 94.62 82 SER A CA 1
ATOM 647 C C . SER A 1 82 ? -6.729 -7.833 -10.399 1.00 94.62 82 SER A C 1
ATOM 649 O O . SER A 1 82 ? -7.059 -7.454 -9.278 1.00 94.62 82 SER A O 1
ATOM 651 N N . ARG A 1 83 ? -7.629 -8.311 -11.266 1.00 94.00 83 ARG A N 1
ATOM 652 C CA . ARG A 1 83 ? -9.077 -8.309 -10.998 1.00 94.00 83 ARG A CA 1
ATOM 653 C C . ARG A 1 83 ? -9.443 -9.284 -9.893 1.00 94.00 83 ARG A C 1
ATOM 655 O O . ARG A 1 83 ? -10.255 -8.950 -9.032 1.00 94.00 83 ARG A O 1
ATOM 662 N N . THR A 1 84 ? -8.850 -10.476 -9.919 1.00 94.19 84 THR A N 1
ATOM 663 C CA . THR A 1 84 ? -9.047 -11.459 -8.852 1.00 94.19 84 THR A CA 1
ATOM 664 C C . THR A 1 84 ? -8.508 -10.922 -7.532 1.00 94.19 84 THR A C 1
ATOM 666 O O . THR A 1 84 ? -9.237 -10.959 -6.545 1.00 94.19 84 THR A O 1
ATOM 669 N N . LEU A 1 85 ? -7.306 -10.330 -7.519 1.00 95.62 85 LEU A N 1
ATOM 670 C CA . LEU A 1 85 ? -6.753 -9.727 -6.305 1.00 95.62 85 LEU A CA 1
ATOM 671 C C . LEU A 1 85 ? -7.668 -8.641 -5.723 1.00 95.62 85 LEU A C 1
ATOM 673 O O . LEU A 1 85 ? -7.986 -8.677 -4.536 1.00 95.62 85 LEU A O 1
ATOM 677 N N . GLU A 1 86 ? -8.086 -7.681 -6.552 1.00 95.56 86 GLU A N 1
ATOM 678 C CA . GLU A 1 86 ? -8.979 -6.595 -6.142 1.00 95.56 86 GLU A CA 1
ATOM 679 C C . GLU A 1 86 ? -10.270 -7.146 -5.537 1.00 95.56 86 GLU A C 1
ATOM 681 O O . GLU A 1 86 ? -10.634 -6.787 -4.418 1.00 95.56 86 GLU A O 1
ATOM 686 N N . ARG A 1 87 ? -10.948 -8.053 -6.250 1.00 94.12 87 ARG A N 1
ATOM 687 C CA . ARG A 1 87 ? -12.186 -8.665 -5.766 1.00 94.12 87 ARG A CA 1
ATOM 688 C C . ARG A 1 87 ? -11.959 -9.370 -4.435 1.00 94.12 87 ARG A C 1
ATOM 690 O O . ARG A 1 87 ? -12.727 -9.151 -3.506 1.00 94.12 87 ARG A O 1
ATOM 697 N N . ASP A 1 88 ? -10.938 -10.211 -4.333 1.00 92.75 88 ASP A N 1
ATOM 698 C CA . ASP A 1 88 ? -10.714 -11.032 -3.144 1.00 92.75 88 ASP A CA 1
ATOM 699 C C . ASP A 1 88 ? -10.396 -10.187 -1.902 1.00 92.75 88 ASP A C 1
ATOM 701 O O . ASP A 1 88 ? -10.776 -10.561 -0.795 1.00 92.75 88 ASP A O 1
ATOM 705 N N . LEU A 1 89 ? -9.733 -9.042 -2.085 1.00 94.81 89 LEU A N 1
ATOM 706 C CA . LEU A 1 89 ? -9.428 -8.108 -1.007 1.00 94.81 89 LEU A CA 1
ATOM 707 C C . LEU A 1 89 ? -10.636 -7.241 -0.624 1.00 94.81 89 LEU A C 1
ATOM 709 O O . LEU A 1 89 ? -11.001 -7.193 0.548 1.00 94.81 89 LEU A O 1
ATOM 713 N N . PHE A 1 90 ? -11.287 -6.581 -1.585 1.00 93.94 90 PHE A N 1
ATOM 714 C CA . PHE A 1 90 ? -12.369 -5.634 -1.287 1.00 93.94 90 PHE A CA 1
ATOM 715 C C . PHE A 1 90 ? -13.706 -6.309 -0.938 1.00 93.94 90 PHE A C 1
ATOM 717 O O . PHE A 1 90 ? -14.482 -5.740 -0.173 1.00 93.94 90 PHE A O 1
ATOM 724 N N . SER A 1 91 ? -13.984 -7.515 -1.447 1.00 91.38 91 SER A N 1
ATOM 725 C CA . SER A 1 91 ? -15.233 -8.241 -1.143 1.00 91.38 91 SER A CA 1
ATOM 726 C C . SER A 1 91 ? -15.234 -8.961 0.204 1.00 91.38 91 SER A C 1
ATOM 728 O O . SER A 1 91 ? -16.264 -9.476 0.645 1.00 91.38 91 SER A O 1
ATOM 730 N N . LYS A 1 92 ? -14.085 -9.022 0.883 1.00 87.81 92 LYS A N 1
ATOM 731 C CA . LYS A 1 92 ? -13.955 -9.774 2.126 1.00 87.81 92 LYS A CA 1
ATOM 732 C C . LYS A 1 92 ? -14.685 -9.065 3.274 1.00 87.81 92 LYS A C 1
ATOM 734 O O . LYS A 1 92 ? -14.430 -7.898 3.569 1.00 87.81 92 LYS A O 1
ATOM 739 N N . LYS A 1 93 ? -15.580 -9.793 3.953 1.00 79.25 93 LYS A N 1
ATOM 740 C CA . LYS A 1 93 ? -16.441 -9.252 5.025 1.00 79.25 93 LYS A CA 1
ATOM 741 C C . LYS A 1 93 ? -15.666 -8.899 6.307 1.00 79.25 93 LYS A C 1
ATOM 743 O O . LYS A 1 93 ? -15.995 -7.904 6.952 1.00 79.25 93 LYS A O 1
ATOM 748 N N . ASP A 1 94 ? -14.601 -9.646 6.604 1.00 82.31 94 ASP A N 1
ATOM 749 C CA . ASP A 1 94 ? -13.875 -9.584 7.887 1.00 82.31 94 ASP A CA 1
ATOM 750 C C . ASP A 1 94 ? -12.498 -8.917 7.802 1.00 82.31 94 ASP A C 1
ATOM 752 O O . ASP A 1 94 ? -11.703 -9.026 8.732 1.00 82.31 94 ASP A O 1
ATOM 756 N N . ILE A 1 95 ? -12.170 -8.265 6.683 1.00 86.69 95 ILE A N 1
ATOM 757 C CA . ILE A 1 95 ? -10.877 -7.588 6.561 1.00 86.69 95 ILE A CA 1
ATOM 758 C C . ILE A 1 95 ? -10.931 -6.235 7.275 1.00 86.69 95 ILE A C 1
ATOM 760 O O . ILE A 1 95 ? -11.618 -5.308 6.844 1.00 86.69 95 ILE A O 1
ATOM 764 N N . ASP A 1 96 ? -10.179 -6.147 8.368 1.00 89.69 96 ASP A N 1
ATOM 765 C CA . ASP A 1 96 ? -10.100 -5.025 9.309 1.00 89.69 96 ASP A CA 1
ATOM 766 C C . ASP A 1 96 ? -9.070 -3.961 8.885 1.00 89.69 96 ASP A C 1
ATOM 768 O O . ASP A 1 96 ? -8.495 -3.237 9.699 1.00 89.69 96 ASP A O 1
ATOM 772 N N . TYR A 1 97 ? -8.855 -3.859 7.575 1.00 94.31 97 TYR A N 1
ATOM 773 C CA . TYR A 1 97 ? -7.938 -2.932 6.934 1.00 94.31 97 TYR A CA 1
ATOM 774 C C . TYR A 1 97 ? -8.678 -2.025 5.955 1.00 94.31 97 TYR A C 1
ATOM 776 O O . TYR A 1 97 ? -9.513 -2.487 5.167 1.00 94.31 97 TYR A O 1
ATOM 784 N N . SER A 1 98 ? -8.247 -0.763 5.899 1.00 95.19 98 SER A N 1
ATOM 785 C CA . SER A 1 98 ? -8.358 0.001 4.656 1.00 95.19 98 SER A CA 1
ATOM 786 C C . SER A 1 98 ? -7.325 -0.510 3.655 1.00 95.19 98 SER A C 1
ATOM 788 O O . SER A 1 98 ? -6.170 -0.756 4.002 1.00 95.19 98 SER A O 1
ATOM 790 N N . ILE A 1 99 ? -7.735 -0.696 2.412 1.00 96.88 99 ILE A N 1
ATOM 791 C CA . ILE A 1 99 ? -6.981 -1.380 1.368 1.00 96.88 99 ILE A CA 1
ATOM 792 C C . ILE A 1 99 ? -6.582 -0.362 0.312 1.00 96.88 99 ILE A C 1
ATOM 794 O O . ILE A 1 99 ? -7.406 0.426 -0.138 1.00 96.88 99 ILE A O 1
ATOM 798 N N . CYS A 1 100 ? -5.325 -0.417 -0.118 1.00 97.69 100 CYS A N 1
ATOM 799 C CA . CYS A 1 100 ? -4.819 0.331 -1.259 1.00 97.69 100 CYS A CA 1
ATOM 800 C C . CYS A 1 100 ? -3.967 -0.596 -2.121 1.00 97.69 100 CYS A C 1
ATOM 802 O O . CYS A 1 100 ? -2.999 -1.177 -1.635 1.00 97.69 100 CYS A O 1
ATOM 804 N N . ILE A 1 101 ? -4.295 -0.713 -3.403 1.00 98.31 101 ILE A N 1
ATOM 805 C CA . ILE A 1 101 ? -3.537 -1.503 -4.373 1.00 98.31 101 ILE A CA 1
ATOM 806 C C . ILE A 1 101 ? -3.029 -0.561 -5.455 1.00 98.31 101 ILE A C 1
ATOM 808 O O . ILE A 1 101 ? -3.799 0.229 -5.996 1.00 98.31 101 ILE A O 1
ATOM 812 N N . ILE A 1 102 ? -1.736 -0.640 -5.747 1.00 97.94 102 ILE A N 1
ATOM 813 C CA . ILE A 1 102 ? -1.032 0.198 -6.713 1.00 97.94 102 ILE A CA 1
ATOM 814 C C . ILE A 1 102 ? -0.427 -0.717 -7.769 1.00 97.94 102 ILE A C 1
ATOM 816 O O . ILE A 1 102 ? 0.330 -1.627 -7.435 1.00 97.94 102 ILE A O 1
ATOM 820 N N . TYR A 1 103 ? -0.732 -0.446 -9.031 1.00 97.50 103 TYR A N 1
ATOM 821 C CA . TYR A 1 103 ? -0.130 -1.086 -10.191 1.00 97.50 103 TYR A CA 1
ATOM 822 C C . TYR A 1 103 ? 0.799 -0.087 -10.868 1.00 97.50 103 TYR A C 1
ATOM 824 O O . TYR A 1 103 ? 0.356 0.937 -11.385 1.00 97.50 103 TYR A O 1
ATOM 832 N N . ASP A 1 104 ? 2.094 -0.375 -10.845 1.00 95.88 104 ASP A N 1
ATOM 833 C CA . ASP A 1 104 ? 3.124 0.413 -11.508 1.00 95.88 104 ASP A CA 1
ATOM 834 C C . ASP A 1 104 ? 3.577 -0.313 -12.775 1.00 95.88 104 ASP A C 1
ATOM 836 O O . ASP A 1 104 ? 4.074 -1.442 -12.720 1.00 95.88 104 ASP A O 1
ATOM 840 N N . HIS A 1 105 ? 3.390 0.335 -13.922 1.00 94.81 105 HIS A N 1
ATOM 841 C CA . HIS A 1 105 ? 3.785 -0.189 -15.226 1.00 94.81 105 HIS A CA 1
ATOM 842 C C . HIS A 1 105 ? 5.170 0.310 -15.659 1.00 94.81 105 HIS A C 1
ATOM 844 O O . HIS A 1 105 ? 5.544 0.121 -16.818 1.00 94.81 105 HIS A O 1
ATOM 850 N N . SER A 1 106 ? 5.927 0.966 -14.771 1.00 93.12 106 SER A N 1
ATOM 851 C CA . SER A 1 106 ? 7.284 1.412 -15.076 1.00 93.12 106 SER A CA 1
ATOM 852 C C . SER A 1 106 ? 8.200 0.234 -15.401 1.00 93.12 106 SER A C 1
ATOM 854 O O . SER A 1 106 ? 8.416 -0.618 -14.539 1.00 93.12 106 SER A O 1
ATOM 856 N N . PRO A 1 107 ? 8.814 0.200 -16.600 1.00 89.81 107 PRO A N 1
ATOM 857 C CA . PRO A 1 107 ? 9.818 -0.803 -16.930 1.00 89.81 107 PRO A CA 1
ATOM 858 C C . PRO A 1 107 ? 11.155 -0.540 -16.222 1.00 89.81 107 PRO A C 1
ATOM 860 O O . PRO A 1 107 ? 12.039 -1.388 -16.254 1.00 89.81 107 PRO A O 1
ATOM 863 N N . GLU A 1 108 ? 11.324 0.624 -15.592 1.00 88.12 108 GLU A N 1
ATOM 864 C CA . GLU A 1 108 ? 12.573 1.054 -14.972 1.00 88.12 108 GLU A CA 1
ATOM 865 C C . GLU A 1 108 ? 12.510 0.891 -13.449 1.00 88.12 108 GLU A C 1
ATOM 867 O O . GLU A 1 108 ? 11.757 1.619 -12.788 1.00 88.12 108 GLU A O 1
ATOM 872 N N . PRO A 1 109 ? 13.325 -0.004 -12.857 1.00 81.31 109 PRO A N 1
ATOM 873 C CA . PRO A 1 109 ? 13.314 -0.226 -11.412 1.00 81.31 109 PRO A CA 1
ATOM 874 C C . PRO A 1 109 ? 13.687 1.005 -10.587 1.00 81.31 109 PRO A C 1
ATOM 876 O O . PRO A 1 109 ? 13.177 1.170 -9.479 1.00 81.31 109 PRO A O 1
ATOM 879 N N . LEU A 1 110 ? 14.528 1.895 -11.131 1.00 81.00 110 LEU A N 1
ATOM 880 C CA . LEU A 1 110 ? 14.884 3.150 -10.472 1.00 81.00 110 LEU A CA 1
ATOM 881 C C . LEU A 1 110 ? 13.644 4.027 -10.248 1.00 81.00 110 LEU A C 1
ATOM 883 O O . LEU A 1 110 ? 13.428 4.471 -9.127 1.00 81.00 110 LEU A O 1
ATOM 887 N N . GLU A 1 111 ? 12.804 4.230 -11.268 1.00 82.75 111 GLU A N 1
ATOM 888 C CA . GLU A 1 111 ? 11.559 5.007 -11.131 1.00 82.75 111 GLU A CA 1
ATOM 889 C C . GLU A 1 111 ? 10.611 4.376 -10.108 1.00 82.75 111 GLU A C 1
ATOM 891 O O . GLU A 1 111 ? 10.067 5.058 -9.237 1.00 82.75 111 GLU A O 1
ATOM 896 N N . THR A 1 112 ? 10.480 3.050 -10.138 1.00 86.50 112 THR A N 1
ATOM 897 C CA . THR A 1 112 ? 9.682 2.324 -9.150 1.00 86.50 112 THR A CA 1
ATOM 898 C C . THR A 1 112 ? 10.238 2.514 -7.739 1.00 86.50 112 THR A C 1
ATOM 900 O O . THR A 1 112 ? 9.462 2.667 -6.801 1.00 86.50 112 THR A O 1
ATOM 903 N N . MET A 1 113 ? 11.560 2.555 -7.548 1.00 86.38 113 MET A N 1
ATOM 904 C CA . MET A 1 113 ? 12.165 2.757 -6.228 1.00 86.38 113 MET A CA 1
ATOM 905 C C . MET A 1 113 ? 11.715 4.076 -5.580 1.00 86.38 113 MET A C 1
ATOM 907 O O . MET A 1 113 ? 11.353 4.067 -4.401 1.00 86.38 113 MET A O 1
ATOM 911 N N . TYR A 1 114 ? 11.609 5.164 -6.350 1.00 85.44 114 TYR A N 1
ATOM 912 C CA . TYR A 1 114 ? 11.070 6.437 -5.852 1.00 85.44 114 TYR A CA 1
ATOM 913 C C . TYR A 1 114 ? 9.626 6.300 -5.367 1.00 85.44 114 TYR A C 1
ATOM 915 O O . TYR A 1 114 ? 9.312 6.660 -4.229 1.00 85.44 114 TYR A O 1
ATOM 923 N N . ASN A 1 115 ? 8.751 5.708 -6.181 1.00 89.81 115 ASN A N 1
ATOM 924 C CA . ASN A 1 115 ? 7.361 5.467 -5.794 1.00 89.81 115 ASN A CA 1
ATOM 925 C C . ASN A 1 115 ? 7.253 4.559 -4.555 1.00 89.81 115 ASN A C 1
ATOM 927 O O . ASN A 1 115 ? 6.427 4.803 -3.675 1.00 89.81 115 ASN A O 1
ATOM 931 N N . ARG A 1 116 ? 8.121 3.547 -4.427 1.00 91.38 116 ARG A N 1
ATOM 932 C CA . ARG A 1 116 ? 8.164 2.666 -3.248 1.00 91.38 116 ARG A CA 1
ATOM 933 C C . ARG A 1 116 ? 8.540 3.417 -1.976 1.00 91.38 116 ARG A C 1
ATOM 935 O O . ARG A 1 116 ? 8.015 3.076 -0.918 1.00 91.38 116 ARG A O 1
ATOM 942 N N . VAL A 1 117 ? 9.446 4.393 -2.049 1.00 87.81 117 VAL A N 1
ATOM 943 C CA . VAL A 1 117 ? 9.807 5.243 -0.902 1.00 87.81 117 VAL A CA 1
ATOM 944 C C . VAL A 1 117 ? 8.631 6.137 -0.510 1.00 87.81 117 VAL A C 1
ATOM 946 O O . VAL A 1 117 ? 8.293 6.197 0.668 1.00 87.81 117 VAL A O 1
ATOM 949 N N . ARG A 1 118 ? 7.943 6.746 -1.482 1.00 88.00 118 ARG A N 1
ATOM 950 C CA . ARG A 1 118 ? 6.743 7.563 -1.223 1.00 88.00 118 ARG A CA 1
ATOM 951 C C . ARG A 1 118 ? 5.636 6.763 -0.543 1.00 88.00 118 ARG A C 1
ATOM 953 O O . ARG A 1 118 ? 5.098 7.188 0.467 1.00 88.00 118 ARG A O 1
ATOM 960 N N . VAL A 1 119 ? 5.336 5.571 -1.050 1.00 91.62 119 VAL A N 1
ATOM 961 C CA . VAL A 1 119 ? 4.260 4.722 -0.513 1.00 91.62 119 VAL A CA 1
ATOM 962 C C . VAL A 1 119 ? 4.601 4.159 0.872 1.00 91.62 119 VAL A C 1
ATOM 964 O O . VAL A 1 119 ? 3.701 3.889 1.666 1.00 91.62 119 VAL A O 1
ATOM 967 N N . GLN A 1 120 ? 5.888 4.018 1.214 1.00 90.62 120 GLN A N 1
ATOM 968 C CA . GLN A 1 120 ? 6.296 3.610 2.565 1.00 90.62 120 GLN A CA 1
ATOM 969 C C . GLN A 1 120 ? 5.829 4.591 3.642 1.00 90.62 120 GLN A C 1
ATOM 971 O O . GLN A 1 120 ? 5.501 4.150 4.741 1.00 90.62 120 GLN A O 1
ATOM 976 N N . THR A 1 121 ? 5.752 5.889 3.339 1.00 87.56 121 THR A N 1
ATOM 977 C CA . THR A 1 12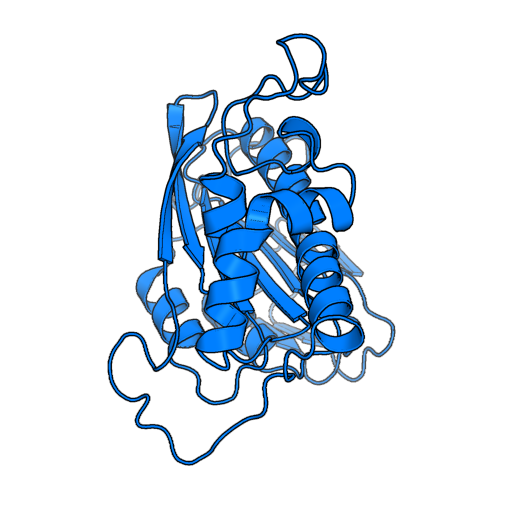1 ? 5.328 6.896 4.325 1.00 87.56 121 THR A CA 1
ATOM 978 C C . THR A 1 121 ? 3.823 6.858 4.588 1.00 87.56 121 THR A C 1
ATOM 980 O O . THR A 1 121 ? 3.374 7.264 5.658 1.00 87.56 121 THR A O 1
ATOM 983 N N . TRP A 1 122 ? 3.029 6.308 3.661 1.00 91.12 122 TRP A N 1
ATOM 984 C CA . TRP A 1 122 ? 1.571 6.284 3.781 1.00 91.12 122 TRP A CA 1
ATOM 985 C C . TRP A 1 122 ? 1.084 5.425 4.948 1.00 91.12 122 TRP A C 1
ATOM 987 O O . TRP A 1 122 ? 0.063 5.747 5.546 1.00 91.12 122 TRP A O 1
ATOM 997 N N . GLN A 1 123 ? 1.796 4.346 5.297 1.00 89.50 123 GLN A N 1
ATOM 998 C CA . GLN A 1 123 ? 1.376 3.448 6.379 1.00 89.50 123 GLN A CA 1
ATOM 999 C C . GLN A 1 123 ? 1.246 4.170 7.720 1.00 89.50 123 GLN A C 1
ATOM 1001 O O . GLN A 1 123 ? 0.245 3.986 8.417 1.00 89.50 123 GLN A O 1
ATOM 1006 N N . ASP A 1 124 ? 2.267 4.956 8.064 1.00 89.19 124 ASP A N 1
ATOM 1007 C CA . ASP A 1 124 ? 2.338 5.690 9.323 1.00 89.19 124 ASP A CA 1
ATOM 1008 C C . ASP A 1 124 ? 1.495 6.963 9.249 1.00 89.19 124 ASP A C 1
ATOM 1010 O O . ASP A 1 124 ? 0.818 7.303 10.217 1.00 89.19 124 ASP A O 1
ATOM 1014 N N . LEU A 1 125 ? 1.462 7.622 8.085 1.00 91.25 125 LEU A N 1
ATOM 1015 C CA . LEU A 1 125 ? 0.658 8.821 7.881 1.00 91.25 125 LEU A CA 1
ATOM 1016 C C . LEU A 1 125 ? -0.842 8.541 8.034 1.00 91.25 125 LEU A C 1
ATOM 1018 O O . LEU A 1 125 ? -1.506 9.190 8.838 1.00 91.25 125 LEU A O 1
ATOM 1022 N N . MET A 1 126 ? -1.373 7.549 7.313 1.00 92.44 126 MET A N 1
ATOM 1023 C CA . MET A 1 126 ? -2.803 7.216 7.346 1.00 92.44 126 MET A CA 1
ATOM 1024 C C . MET A 1 126 ? -3.227 6.695 8.720 1.00 92.44 126 MET A C 1
ATOM 1026 O O . MET A 1 126 ? -4.263 7.104 9.241 1.00 92.44 126 MET A O 1
ATOM 1030 N N . ALA A 1 127 ? -2.403 5.844 9.342 1.00 93.44 127 ALA A N 1
ATOM 1031 C CA . ALA A 1 127 ? -2.650 5.384 10.706 1.00 93.44 127 ALA A CA 1
ATOM 1032 C C . ALA A 1 127 ? -2.605 6.544 11.712 1.00 93.44 127 ALA A C 1
ATOM 1034 O O . ALA A 1 127 ? -3.410 6.578 12.639 1.00 93.44 127 ALA A O 1
ATOM 1035 N N . GLY A 1 128 ? -1.699 7.507 11.520 1.00 95.31 128 GLY A N 1
ATOM 1036 C CA . GLY A 1 128 ? -1.598 8.717 12.331 1.00 95.31 128 GLY A CA 1
ATOM 1037 C C . GLY A 1 128 ? -2.841 9.598 12.231 1.00 95.31 128 GLY A C 1
ATOM 1038 O O . GLY A 1 128 ? -3.391 9.973 13.265 1.00 95.31 128 GLY A O 1
ATOM 1039 N N . ILE A 1 129 ? -3.323 9.863 11.010 1.00 95.31 129 ILE A N 1
ATOM 1040 C CA . ILE A 1 129 ? -4.576 10.598 10.773 1.00 95.31 129 ILE A CA 1
ATOM 1041 C C . ILE A 1 129 ? -5.737 9.871 11.460 1.00 95.31 129 ILE A C 1
ATOM 1043 O O . ILE A 1 129 ? -6.434 10.468 12.276 1.00 95.31 129 ILE A O 1
ATOM 1047 N N . ASN A 1 130 ? -5.907 8.568 11.211 1.00 95.69 130 ASN A N 1
ATOM 1048 C CA . ASN A 1 130 ? -6.996 7.788 11.808 1.00 95.69 130 ASN A CA 1
ATOM 1049 C C . ASN A 1 130 ? -6.943 7.787 13.336 1.00 95.69 130 ASN A C 1
ATOM 1051 O O . ASN A 1 130 ? -7.970 7.968 13.984 1.00 95.69 130 ASN A O 1
ATOM 1055 N N . LEU A 1 131 ? -5.758 7.625 13.925 1.00 96.12 131 LEU A N 1
ATOM 1056 C CA . LEU A 1 131 ? -5.587 7.634 15.375 1.00 96.12 131 LEU A CA 1
ATOM 1057 C C . LEU A 1 131 ? -5.980 8.979 15.995 1.00 96.12 131 LEU A C 1
ATOM 1059 O O . LEU A 1 131 ? -6.609 8.999 17.053 1.00 96.12 131 LEU A O 1
ATOM 1063 N N . GLU A 1 132 ? -5.605 10.085 15.357 1.00 96.69 132 GLU A N 1
ATOM 1064 C CA . GLU A 1 132 ? -5.951 11.434 15.808 1.00 96.69 132 GLU A CA 1
ATOM 1065 C C . GLU A 1 132 ? -7.465 11.669 15.724 1.00 96.69 132 GLU A C 1
ATOM 1067 O O . GLU A 1 132 ? -8.078 12.146 16.680 1.00 96.69 132 GLU A O 1
ATOM 1072 N N . LEU A 1 133 ? -8.090 11.252 14.620 1.00 96.44 133 LEU A N 1
ATOM 1073 C CA . LEU A 1 133 ? -9.531 11.378 14.411 1.00 96.44 133 LEU A CA 1
ATOM 1074 C C . LEU A 1 133 ? -10.350 10.544 15.406 1.00 96.44 133 LEU A C 1
ATOM 1076 O O . LEU A 1 133 ? -11.334 11.038 15.963 1.00 96.44 133 LEU A O 1
ATOM 1080 N N . LEU A 1 134 ? -9.916 9.312 15.681 1.00 95.94 134 LEU A N 1
ATOM 1081 C CA . LEU A 1 134 ? -10.538 8.427 16.671 1.00 95.94 134 LEU A CA 1
ATOM 1082 C C . LEU A 1 134 ? -10.432 8.980 18.097 1.00 95.94 134 LEU A C 1
ATOM 1084 O O . LEU A 1 134 ? -11.364 8.845 18.884 1.00 95.94 134 LEU A O 1
ATOM 1088 N N . LYS A 1 135 ? -9.302 9.607 18.448 1.00 96.44 135 LYS A N 1
ATOM 1089 C CA . LYS A 1 135 ? -9.073 10.131 19.803 1.00 96.44 135 LYS A CA 1
ATOM 1090 C C . LYS A 1 135 ? -9.745 11.474 20.053 1.00 96.44 135 LYS A C 1
ATOM 1092 O O . LYS A 1 135 ? -10.284 11.678 21.137 1.00 96.44 135 LYS A O 1
ATOM 1097 N N . ASN A 1 136 ? -9.681 12.379 19.077 1.00 95.44 136 ASN A N 1
ATOM 1098 C CA . ASN A 1 136 ? -9.938 13.800 19.315 1.00 95.44 136 ASN A CA 1
ATOM 1099 C C . ASN A 1 136 ? -11.137 14.357 18.534 1.00 95.44 136 ASN A C 1
ATOM 1101 O O . ASN A 1 136 ? -11.646 15.408 18.910 1.00 95.44 136 ASN A O 1
ATOM 1105 N N . TYR A 1 137 ? -11.614 13.669 17.489 1.00 92.94 137 TYR A N 1
ATOM 1106 C CA . TYR A 1 137 ? -12.666 14.184 16.597 1.00 92.94 137 TYR A CA 1
ATOM 1107 C C . TYR A 1 137 ? -13.983 13.397 16.664 1.00 92.94 137 TYR A C 1
ATOM 1109 O O . TYR A 1 137 ? -14.918 13.717 15.939 1.00 92.94 137 TYR A O 1
ATOM 1117 N N . GLY A 1 138 ? -14.093 12.395 17.543 1.00 92.81 138 GLY A N 1
ATOM 1118 C CA . GLY A 1 138 ? -15.344 11.661 17.775 1.00 92.81 138 GLY A CA 1
ATOM 1119 C C . GLY A 1 138 ? -15.668 10.584 16.735 1.00 92.81 138 GLY A C 1
ATOM 1120 O O . GLY A 1 138 ? -16.781 10.057 16.735 1.00 92.81 138 GLY A O 1
ATOM 1121 N N . TYR A 1 139 ? -14.711 10.228 15.871 1.00 96.31 139 TYR A N 1
ATOM 1122 C CA . TYR A 1 139 ? -14.852 9.077 14.982 1.00 96.31 139 TYR A CA 1
ATOM 1123 C C . TYR A 1 139 ? -14.968 7.771 15.769 1.00 96.31 139 TYR A C 1
ATOM 1125 O O . TYR A 1 139 ? -14.373 7.604 16.834 1.00 96.31 139 TYR A O 1
ATOM 1133 N N . LYS A 1 140 ? -15.698 6.811 15.200 1.00 94.31 140 LYS A N 1
ATOM 1134 C CA . LYS A 1 140 ? -15.805 5.450 15.733 1.00 94.31 140 LYS A CA 1
ATOM 1135 C C . LYS A 1 140 ? -14.842 4.535 14.982 1.00 94.31 140 LYS A C 1
ATOM 1137 O O . LYS A 1 140 ? -14.738 4.602 13.754 1.00 94.31 140 LYS A O 1
ATOM 1142 N N . GLU A 1 141 ? -14.152 3.672 15.720 1.00 93.06 141 GLU A N 1
ATOM 1143 C CA . GLU A 1 141 ? -13.344 2.621 15.108 1.00 93.06 141 GLU A CA 1
ATOM 1144 C C . GLU A 1 141 ? -14.265 1.637 14.388 1.00 93.06 141 GLU A C 1
ATOM 1146 O O . GLU A 1 141 ? -15.386 1.363 14.829 1.00 93.06 141 GLU A O 1
ATOM 1151 N N . TRP A 1 142 ? -13.808 1.146 13.243 1.00 90.75 142 TRP A N 1
ATOM 1152 C CA . TRP A 1 142 ? -14.525 0.134 12.498 1.00 90.75 142 TRP A CA 1
ATOM 1153 C C . TRP A 1 142 ? -14.663 -1.135 13.335 1.00 90.75 142 TRP A C 1
ATOM 1155 O O . TRP A 1 142 ? -13.704 -1.640 13.914 1.00 90.75 142 TRP A O 1
ATOM 1165 N N . VAL A 1 143 ? -15.881 -1.664 13.368 1.00 84.44 143 VAL A N 1
ATOM 1166 C CA . VAL A 1 143 ? -16.203 -2.940 13.996 1.00 84.44 143 VAL A CA 1
ATOM 1167 C C . VAL A 1 143 ? -16.941 -3.769 12.962 1.00 84.44 143 VAL A C 1
ATOM 1169 O O . VAL A 1 143 ? -17.788 -3.250 12.230 1.00 84.44 143 VAL A O 1
ATOM 1172 N N . HIS A 1 144 ? -16.626 -5.060 12.908 1.00 76.00 144 HIS A N 1
ATOM 1173 C CA . HIS A 1 144 ? -17.345 -5.991 12.057 1.00 76.00 144 HIS A CA 1
ATOM 1174 C C . HIS A 1 144 ? -18.846 -5.983 12.398 1.00 76.00 144 HIS A C 1
ATOM 1176 O O . HIS A 1 144 ? -19.230 -6.135 13.560 1.00 76.00 144 HIS A O 1
ATOM 1182 N N . LYS A 1 145 ? -19.695 -5.814 11.379 1.00 68.88 145 LYS A N 1
ATOM 1183 C CA . LYS A 1 145 ? -21.154 -5.916 11.485 1.00 68.88 145 LYS A CA 1
ATOM 1184 C C . LYS A 1 145 ? -21.621 -7.060 10.590 1.00 68.88 145 LYS A C 1
ATOM 1186 O O . LYS A 1 145 ? -21.462 -6.986 9.375 1.00 68.88 145 LYS A O 1
ATOM 1191 N N . GLU A 1 146 ? -22.236 -8.080 11.184 1.00 62.62 146 GLU A N 1
ATOM 1192 C CA . GLU A 1 146 ? -22.729 -9.271 10.471 1.00 62.62 146 GLU A CA 1
ATOM 1193 C C . GLU A 1 146 ? -23.894 -8.968 9.504 1.00 62.62 146 GLU A C 1
ATOM 1195 O O . GLU A 1 146 ? -24.226 -9.788 8.653 1.00 62.62 146 GLU A O 1
ATOM 1200 N N . SER A 1 147 ? -24.535 -7.799 9.623 1.00 53.31 147 SER A N 1
ATOM 1201 C CA . SER A 1 147 ? -25.861 -7.523 9.053 1.00 53.31 147 SER A CA 1
ATOM 1202 C C . SER A 1 147 ? -25.885 -6.753 7.727 1.00 53.31 147 SER A C 1
ATOM 1204 O O . SER A 1 147 ? -26.965 -6.366 7.287 1.00 53.31 147 SER A O 1
ATOM 1206 N N . GLU A 1 148 ? -24.742 -6.462 7.105 1.00 63.81 148 GLU A N 1
ATOM 1207 C CA . GLU A 1 148 ? -24.705 -5.691 5.854 1.00 63.81 148 GLU A CA 1
ATOM 1208 C C . GLU A 1 148 ? -24.641 -6.613 4.628 1.00 63.81 148 GLU A C 1
ATOM 1210 O O . GLU A 1 148 ? -23.752 -7.462 4.519 1.00 63.81 148 GLU A O 1
ATOM 1215 N N . ASP A 1 149 ? -25.575 -6.426 3.687 1.00 64.88 149 ASP A N 1
ATOM 1216 C CA . ASP A 1 149 ? -25.501 -7.038 2.358 1.00 64.88 149 ASP A CA 1
ATOM 1217 C C . ASP A 1 149 ? -24.285 -6.461 1.620 1.00 64.88 149 ASP A C 1
ATOM 1219 O O . ASP A 1 149 ? -24.269 -5.317 1.159 1.00 64.88 149 ASP A O 1
ATOM 1223 N N . ARG A 1 150 ? -23.224 -7.267 1.581 1.00 75.88 150 ARG A N 1
ATOM 1224 C CA . ARG A 1 150 ? -21.946 -6.975 0.929 1.00 75.88 150 ARG A CA 1
ATOM 1225 C C . ARG A 1 150 ? -21.685 -7.969 -0.192 1.00 75.88 150 ARG A C 1
ATOM 1227 O O . ARG A 1 150 ? -20.534 -8.314 -0.428 1.00 75.88 150 ARG A O 1
ATOM 1234 N N . ASP A 1 151 ? -22.728 -8.466 -0.852 1.00 80.75 151 ASP A N 1
ATOM 1235 C CA . ASP A 1 151 ? -22.568 -9.487 -1.891 1.00 80.75 151 ASP A CA 1
ATOM 1236 C C . ASP A 1 151 ? -22.307 -8.860 -3.279 1.00 80.75 151 ASP A C 1
ATOM 1238 O O . ASP A 1 151 ? -21.700 -9.486 -4.151 1.00 80.75 151 ASP A O 1
ATOM 1242 N N . ASN A 1 152 ? -22.657 -7.581 -3.463 1.00 85.94 152 ASN A N 1
ATOM 1243 C CA . ASN A 1 152 ? -22.455 -6.834 -4.708 1.00 85.94 152 ASN A CA 1
ATOM 1244 C C . ASN A 1 152 ? -21.372 -5.761 -4.581 1.00 85.94 152 ASN A C 1
ATOM 1246 O O . ASN A 1 152 ? -21.272 -5.101 -3.549 1.00 85.94 152 ASN A O 1
ATOM 1250 N N . TYR A 1 153 ? -20.611 -5.529 -5.658 1.00 87.81 153 TYR A N 1
ATOM 1251 C CA . TYR A 1 153 ? -19.684 -4.394 -5.763 1.00 87.81 153 TYR A CA 1
ATOM 1252 C C . TYR A 1 153 ? -20.426 -3.073 -5.468 1.00 87.81 153 TYR A C 1
ATOM 1254 O O . TYR A 1 153 ? -21.493 -2.861 -6.048 1.00 87.81 153 TYR A O 1
ATOM 1262 N N . PRO A 1 154 ? -19.894 -2.172 -4.616 1.00 90.56 154 PRO A N 1
ATOM 1263 C CA . PRO A 1 154 ? -18.528 -2.126 -4.075 1.00 90.56 154 PRO A CA 1
ATOM 1264 C C . PRO A 1 154 ? -18.346 -2.808 -2.699 1.00 90.56 154 PRO A C 1
ATOM 1266 O O . PRO A 1 154 ? -17.459 -2.438 -1.937 1.00 90.56 154 PRO A O 1
ATOM 1269 N N . TRP A 1 155 ? -19.178 -3.797 -2.365 1.00 90.06 155 TRP A N 1
ATOM 1270 C CA . TRP A 1 155 ? -19.104 -4.635 -1.155 1.00 90.06 155 TRP A CA 1
ATOM 1271 C C . TRP A 1 155 ? -19.145 -3.844 0.158 1.00 90.06 155 TRP A C 1
ATOM 1273 O O . TRP A 1 155 ? -18.468 -4.172 1.131 1.00 90.06 155 TRP A O 1
ATOM 1283 N N . GLY A 1 156 ? -19.935 -2.768 0.173 1.00 86.50 156 GLY A N 1
ATOM 1284 C CA . GLY A 1 156 ? -20.043 -1.871 1.325 1.00 86.50 156 GLY A CA 1
ATOM 1285 C C . GLY A 1 156 ? -18.797 -1.013 1.570 1.00 86.50 156 GLY A C 1
ATOM 1286 O O . GLY A 1 156 ? -18.656 -0.460 2.656 1.00 86.50 156 GLY A O 1
ATOM 1287 N N . ARG A 1 157 ? -17.886 -0.900 0.593 1.00 89.25 157 ARG A N 1
ATOM 1288 C CA . ARG A 1 157 ? -16.685 -0.057 0.673 1.00 89.25 157 ARG A CA 1
ATOM 1289 C C . ARG A 1 157 ? -16.793 1.168 -0.229 1.00 89.25 157 ARG A C 1
ATOM 1291 O O . ARG A 1 157 ? -17.339 1.108 -1.329 1.00 89.25 157 ARG A O 1
ATOM 1298 N N . SER A 1 158 ? -16.182 2.266 0.203 1.00 90.12 158 SER A N 1
ATOM 1299 C CA . SER A 1 158 ? -16.049 3.497 -0.585 1.00 90.12 158 SER A CA 1
ATOM 1300 C C . SER A 1 158 ? -14.851 3.403 -1.534 1.00 90.12 158 SER A C 1
ATOM 1302 O O . SER A 1 158 ? -13.843 4.080 -1.351 1.00 90.12 158 SER A O 1
ATOM 1304 N N . ILE A 1 159 ? -14.943 2.514 -2.529 1.00 94.62 159 ILE A N 1
ATOM 1305 C CA . ILE A 1 159 ? -13.850 2.249 -3.472 1.00 94.62 159 ILE A CA 1
ATOM 1306 C C . ILE A 1 159 ? -13.672 3.432 -4.429 1.00 94.62 159 ILE A C 1
ATOM 1308 O O . ILE A 1 159 ? -14.587 3.813 -5.159 1.00 94.62 159 ILE A O 1
ATOM 1312 N N . TYR A 1 160 ? -12.453 3.952 -4.482 1.00 95.12 160 TYR A N 1
ATOM 1313 C CA . TYR A 1 160 ? -12.016 5.004 -5.386 1.00 95.12 160 TYR A CA 1
ATOM 1314 C C . TYR A 1 160 ? -10.832 4.532 -6.235 1.00 95.12 160 TYR A C 1
ATOM 1316 O O . TYR A 1 160 ? -9.999 3.739 -5.791 1.00 95.12 160 TYR A O 1
ATOM 1324 N N . ARG A 1 161 ? -10.754 5.029 -7.473 1.00 95.44 161 ARG A N 1
ATOM 1325 C CA . ARG A 1 161 ? -9.648 4.764 -8.396 1.00 95.44 161 ARG A CA 1
ATOM 1326 C C . ARG A 1 161 ? -9.012 6.069 -8.849 1.00 95.44 161 ARG A C 1
ATOM 1328 O O . ARG A 1 161 ? -9.717 7.006 -9.204 1.00 95.44 161 ARG A O 1
ATOM 1335 N N . MET A 1 162 ? -7.687 6.081 -8.910 1.00 92.94 162 MET A N 1
ATOM 1336 C CA . MET A 1 162 ? -6.885 7.153 -9.499 1.00 92.94 162 MET A CA 1
ATOM 1337 C C . MET A 1 162 ? -5.821 6.545 -10.409 1.00 92.94 162 MET A C 1
ATOM 1339 O O . MET A 1 162 ? -5.432 5.387 -10.267 1.00 92.94 162 MET A O 1
ATOM 1343 N N . SER A 1 163 ? -5.347 7.326 -11.367 1.00 93.94 163 SER A N 1
ATOM 1344 C CA . SER A 1 163 ? -4.244 6.924 -12.230 1.00 93.94 163 SER A CA 1
ATOM 1345 C C . SER A 1 163 ? -3.455 8.143 -12.656 1.00 93.94 163 SER A C 1
ATOM 1347 O O . SER A 1 163 ? -4.002 9.243 -12.725 1.00 93.94 163 SER A O 1
ATOM 1349 N N . GLY A 1 164 ? -2.199 7.933 -13.010 1.00 91.06 164 GLY A N 1
ATOM 1350 C CA . GLY A 1 164 ? -1.343 8.985 -13.524 1.00 91.06 164 GLY A CA 1
ATOM 1351 C C . GLY A 1 164 ? -0.139 8.410 -14.242 1.00 91.06 164 GLY A C 1
ATOM 1352 O O . GLY A 1 164 ? -0.129 7.245 -14.649 1.00 91.06 164 GLY A O 1
ATOM 1353 N N . TYR A 1 165 ? 0.872 9.254 -14.398 1.00 91.06 165 TYR A N 1
ATOM 1354 C CA . TYR A 1 165 ? 2.099 8.918 -15.102 1.00 91.06 165 TYR A CA 1
ATOM 1355 C C . TYR A 1 165 ? 3.313 9.133 -14.198 1.00 91.06 165 TYR A C 1
ATOM 1357 O O . TYR A 1 165 ? 3.344 10.055 -13.378 1.00 91.06 165 TYR A O 1
ATOM 1365 N N . ASN A 1 166 ? 4.299 8.258 -14.348 1.00 88.69 166 ASN A N 1
ATOM 1366 C CA . ASN A 1 166 ? 5.637 8.404 -13.790 1.00 88.69 166 ASN A CA 1
ATOM 1367 C C . ASN A 1 166 ? 6.473 9.359 -14.659 1.00 88.69 166 ASN A C 1
ATOM 1369 O O . ASN A 1 166 ? 6.089 9.692 -15.782 1.00 88.69 166 ASN A O 1
ATOM 1373 N N . SER A 1 167 ? 7.652 9.761 -14.177 1.00 87.19 167 SER A N 1
ATOM 1374 C CA . SER A 1 167 ? 8.582 10.630 -14.926 1.00 87.19 167 SER A CA 1
ATOM 1375 C C . SER A 1 167 ? 8.972 10.065 -16.297 1.00 87.19 167 SER A C 1
ATOM 1377 O O . SER A 1 167 ? 9.095 10.812 -17.264 1.00 87.19 167 SER A O 1
ATOM 1379 N N . ASN A 1 168 ? 9.099 8.741 -16.409 1.00 88.62 168 ASN A N 1
ATOM 1380 C CA . ASN A 1 168 ? 9.379 8.045 -17.669 1.00 88.62 168 ASN A CA 1
ATOM 1381 C C . ASN A 1 168 ? 8.127 7.819 -18.542 1.00 88.62 168 ASN A C 1
ATOM 1383 O O . ASN A 1 168 ? 8.143 6.989 -19.447 1.00 88.62 168 ASN A O 1
ATOM 1387 N N . SER A 1 169 ? 7.023 8.525 -18.272 1.00 90.56 169 SER A N 1
ATOM 1388 C CA . SER A 1 169 ? 5.735 8.409 -18.977 1.00 90.56 169 SER A CA 1
ATOM 1389 C C . SER A 1 169 ? 5.045 7.043 -18.873 1.00 90.56 169 SER A C 1
ATOM 1391 O O . SER A 1 169 ? 4.013 6.828 -19.509 1.00 90.56 169 SER A O 1
ATOM 1393 N N . SER A 1 170 ? 5.561 6.116 -18.062 1.00 93.69 170 SER A N 1
ATOM 1394 C CA . SER A 1 170 ? 4.837 4.885 -17.749 1.00 93.69 170 SER A CA 1
ATOM 1395 C C . SER A 1 170 ? 3.634 5.180 -16.858 1.00 93.69 170 SER A C 1
ATOM 1397 O O . SER A 1 170 ? 3.627 6.137 -16.081 1.00 93.69 170 SER A O 1
ATOM 1399 N N . ARG A 1 171 ? 2.591 4.365 -16.990 1.00 95.06 171 ARG A N 1
ATOM 1400 C CA . ARG A 1 171 ? 1.353 4.543 -16.237 1.00 95.06 171 ARG A CA 1
ATOM 1401 C C . ARG A 1 171 ? 1.476 3.942 -14.843 1.00 95.06 171 ARG A C 1
ATOM 1403 O O . ARG A 1 171 ? 2.093 2.895 -14.663 1.00 95.06 171 ARG A O 1
ATOM 1410 N N . TRP A 1 172 ? 0.793 4.553 -13.890 1.00 95.00 172 TRP A N 1
ATOM 1411 C CA . TRP A 1 172 ? 0.417 3.899 -12.648 1.00 95.00 172 TRP A CA 1
ATOM 1412 C C . TRP A 1 172 ? -1.096 3.985 -12.455 1.00 95.00 172 TRP A C 1
ATOM 1414 O O . TRP A 1 172 ? -1.749 4.945 -12.876 1.00 95.00 172 TRP A O 1
ATOM 1424 N N . GLU A 1 173 ? -1.658 2.966 -11.824 1.00 96.69 173 GLU A N 1
ATOM 1425 C CA . GLU A 1 173 ? -3.059 2.899 -11.421 1.00 96.69 173 GLU A CA 1
ATOM 1426 C C . GLU A 1 173 ? -3.125 2.577 -9.933 1.00 96.69 173 GLU A C 1
ATOM 1428 O O . GLU A 1 173 ? -2.293 1.840 -9.408 1.00 96.69 173 GLU A O 1
ATOM 1433 N N . LEU A 1 174 ? -4.120 3.117 -9.246 1.00 95.94 174 LEU A N 1
ATOM 1434 C CA . LEU A 1 174 ? -4.360 2.832 -7.844 1.00 95.94 174 LEU A CA 1
ATOM 1435 C C . LEU A 1 174 ? -5.859 2.679 -7.599 1.00 95.94 174 LEU A C 1
ATOM 1437 O O . LEU A 1 174 ? -6.672 3.453 -8.106 1.00 95.94 174 LEU A O 1
ATOM 1441 N N . ILE A 1 175 ? -6.207 1.676 -6.801 1.00 97.81 175 ILE A N 1
ATOM 1442 C CA . ILE A 1 175 ? -7.546 1.439 -6.263 1.00 97.81 175 ILE A CA 1
ATOM 1443 C C . ILE A 1 175 ? -7.469 1.382 -4.738 1.00 97.81 175 ILE A C 1
ATOM 1445 O O . ILE A 1 175 ? -6.601 0.714 -4.178 1.00 97.81 175 ILE A O 1
ATOM 1449 N N . THR A 1 176 ? -8.345 2.109 -4.053 1.00 97.00 176 THR A N 1
ATOM 1450 C CA . THR A 1 176 ? -8.295 2.234 -2.596 1.00 97.00 176 THR A CA 1
ATOM 1451 C C . THR A 1 176 ? -9.671 2.485 -2.001 1.00 97.00 176 THR A C 1
ATOM 1453 O O . THR A 1 176 ? -10.534 3.047 -2.666 1.00 97.00 176 THR A O 1
ATOM 1456 N N . ASP A 1 177 ? -9.865 2.106 -0.744 1.00 95.25 177 ASP A N 1
ATOM 1457 C CA . ASP A 1 177 ? -10.974 2.585 0.093 1.00 95.25 177 ASP A CA 1
ATOM 1458 C C . ASP A 1 177 ? -10.491 3.477 1.250 1.00 95.25 177 ASP A C 1
ATOM 1460 O O . ASP A 1 177 ? -11.253 3.789 2.166 1.00 95.25 177 ASP A O 1
ATOM 1464 N N . MET A 1 178 ? -9.213 3.875 1.231 1.00 94.50 178 MET A N 1
ATOM 1465 C CA . MET A 1 178 ? -8.654 4.783 2.225 1.00 94.50 178 MET A CA 1
ATOM 1466 C C . MET A 1 178 ? -9.323 6.153 2.095 1.00 94.50 178 MET A C 1
ATOM 1468 O O . MET A 1 178 ? -9.153 6.808 1.061 1.00 94.50 178 MET A O 1
ATOM 1472 N N . PRO A 1 179 ? -10.024 6.628 3.137 1.00 92.38 179 PRO A N 1
ATOM 1473 C CA . PRO A 1 179 ? -10.880 7.806 3.025 1.00 92.38 179 PRO A CA 1
ATOM 1474 C C . PRO A 1 179 ? -10.101 9.090 2.716 1.00 92.38 179 PRO A C 1
ATOM 1476 O O . PRO A 1 179 ? -10.603 9.961 2.013 1.00 92.38 179 PRO A O 1
ATOM 1479 N N . TRP A 1 180 ? -8.858 9.195 3.191 1.00 91.88 180 TRP A N 1
ATOM 1480 C CA . TRP A 1 180 ? -8.085 10.440 3.124 1.00 91.88 180 TRP A CA 1
ATOM 1481 C C . TRP A 1 180 ? -7.192 10.548 1.900 1.00 91.88 180 TRP A C 1
ATOM 1483 O O . TRP A 1 180 ? -6.783 11.645 1.542 1.00 91.88 180 TRP A O 1
ATOM 1493 N N . LEU A 1 181 ? -6.899 9.438 1.219 1.00 91.31 181 LEU A N 1
ATOM 1494 C CA . LEU A 1 181 ? -5.939 9.465 0.118 1.00 91.31 181 LEU A CA 1
ATOM 1495 C C . LEU A 1 181 ? -6.439 10.308 -1.061 1.00 91.31 181 LEU A C 1
ATOM 1497 O O . LEU A 1 181 ? -5.651 11.019 -1.677 1.00 91.31 181 LEU A O 1
ATOM 1501 N N . ARG A 1 182 ? -7.742 10.255 -1.360 1.00 90.75 182 ARG A N 1
ATOM 1502 C CA . ARG A 1 182 ? -8.344 11.080 -2.411 1.00 90.75 182 ARG A CA 1
ATOM 1503 C C . ARG A 1 182 ? -8.361 12.570 -2.035 1.00 90.75 182 ARG A C 1
ATOM 1505 O O . ARG A 1 182 ? -7.809 13.333 -2.821 1.00 90.75 182 ARG A O 1
ATOM 1512 N N . PRO A 1 183 ? -8.929 13.001 -0.891 1.00 90.38 183 PRO A N 1
ATOM 1513 C CA . PRO A 1 183 ? -8.886 14.405 -0.480 1.00 90.38 183 PRO A CA 1
ATOM 1514 C C . PRO A 1 183 ? -7.467 14.974 -0.435 1.00 90.38 183 PRO A C 1
ATOM 1516 O O . PRO A 1 183 ? -7.235 16.053 -0.961 1.00 90.38 183 PRO A O 1
ATOM 1519 N N . LEU A 1 184 ? -6.496 14.219 0.088 1.00 88.62 184 LEU A N 1
ATOM 1520 C CA . LEU A 1 184 ? -5.087 14.620 0.094 1.00 88.62 184 LEU A CA 1
ATOM 1521 C C . LEU A 1 184 ? -4.503 14.774 -1.317 1.00 88.62 184 LEU A C 1
ATOM 1523 O O . LEU A 1 184 ? -3.752 15.708 -1.590 1.00 88.62 184 LEU A O 1
ATOM 1527 N N . TYR A 1 185 ? -4.844 13.861 -2.228 1.00 85.31 185 TYR A N 1
ATOM 1528 C CA . TYR A 1 185 ? -4.393 13.916 -3.616 1.00 85.31 185 TYR A CA 1
ATOM 1529 C C . TYR A 1 185 ? -5.013 15.091 -4.391 1.00 85.31 185 TYR A C 1
ATOM 1531 O O . TYR A 1 185 ? -4.313 15.750 -5.162 1.00 85.31 185 TYR A O 1
ATOM 1539 N N . GLU A 1 186 ? -6.311 15.331 -4.187 1.00 83.56 186 GLU A N 1
ATOM 1540 C CA . GLU A 1 186 ? -7.110 16.364 -4.857 1.00 83.56 186 GLU A CA 1
ATOM 1541 C C . GLU A 1 186 ? -7.002 17.744 -4.177 1.00 83.56 186 GLU A C 1
ATOM 1543 O O . GLU A 1 186 ? -7.447 18.725 -4.774 1.00 83.56 186 GLU A O 1
ATOM 1548 N N . SER A 1 187 ? -6.412 17.834 -2.973 1.00 76.38 187 SER A N 1
ATOM 1549 C CA . SER A 1 187 ? -6.290 19.079 -2.203 1.00 76.38 187 SER A CA 1
ATOM 1550 C C . SER A 1 187 ? -5.675 20.187 -3.071 1.00 76.38 187 SER A C 1
ATOM 1552 O O . SER A 1 187 ? -4.558 20.025 -3.586 1.00 76.38 187 SER A O 1
ATOM 1554 N N . PRO A 1 188 ? -6.400 21.305 -3.275 1.00 56.94 188 PRO A N 1
ATOM 1555 C CA . PRO A 1 188 ? -5.977 22.395 -4.142 1.00 56.94 188 PRO A CA 1
ATOM 1556 C C . PRO A 1 188 ? -4.888 23.274 -3.519 1.00 56.94 188 PRO A C 1
ATOM 1558 O O . PRO A 1 188 ? -4.448 24.212 -4.190 1.00 56.94 188 PRO A O 1
ATOM 1561 N N . ASP A 1 189 ? -4.430 22.991 -2.291 1.00 54.53 189 ASP A N 1
ATOM 1562 C CA . ASP A 1 189 ? -3.331 23.714 -1.652 1.00 54.53 189 ASP A CA 1
ATOM 1563 C C . ASP A 1 189 ? -1.984 23.407 -2.330 1.00 54.53 189 ASP A C 1
ATOM 1565 O O . ASP A 1 189 ? -1.101 22.691 -1.871 1.00 54.53 189 ASP A O 1
ATOM 1569 N N . HIS A 1 190 ? -1.821 24.079 -3.466 1.00 46.97 190 HIS A N 1
ATOM 1570 C CA . HI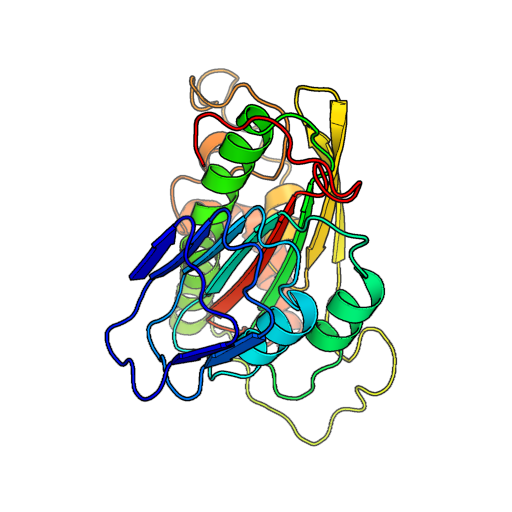S A 1 190 ? -0.578 24.572 -4.036 1.00 46.97 190 HIS A CA 1
ATOM 1571 C C . HIS A 1 190 ? -0.038 25.800 -3.266 1.00 46.97 190 HIS A C 1
ATOM 1573 O O . HIS A 1 190 ? 0.719 26.588 -3.828 1.00 46.97 190 HIS A O 1
ATOM 1579 N N . ASN A 1 191 ? -0.410 25.991 -1.995 1.00 38.75 191 ASN A N 1
ATOM 1580 C CA . ASN A 1 191 ? -0.057 27.167 -1.189 1.00 38.75 191 ASN A CA 1
ATOM 1581 C C . ASN A 1 191 ? 1.222 26.997 -0.368 1.00 38.75 191 ASN A C 1
ATOM 1583 O O . ASN A 1 191 ? 1.403 27.602 0.686 1.00 38.75 191 ASN A O 1
ATOM 1587 N N . LEU A 1 192 ? 2.174 26.257 -0.911 1.00 40.25 192 LEU A N 1
ATOM 1588 C CA . LEU A 1 192 ? 3.549 26.655 -0.730 1.00 40.25 192 LEU A CA 1
ATOM 1589 C C . LEU A 1 192 ? 3.961 27.233 -2.073 1.00 40.25 192 LEU A C 1
ATOM 1591 O O . LEU A 1 192 ? 3.835 26.560 -3.100 1.00 40.25 192 LEU A O 1
ATOM 1595 N N . GLY A 1 193 ? 4.417 28.488 -2.080 1.00 35.78 193 GLY A N 1
ATOM 1596 C CA . GLY A 1 193 ? 5.092 29.048 -3.246 1.00 35.78 193 GLY A CA 1
ATOM 1597 C C . GLY A 1 193 ? 6.108 28.040 -3.789 1.00 35.78 193 GLY A C 1
ATOM 1598 O O . GLY A 1 193 ? 6.521 27.116 -3.083 1.00 35.78 193 GLY A O 1
ATOM 1599 N N . GLN A 1 194 ? 6.517 28.199 -5.045 1.00 40.88 194 GLN A N 1
ATOM 1600 C CA . GLN A 1 194 ? 7.514 27.341 -5.704 1.00 40.88 194 GLN A CA 1
ATOM 1601 C C . GLN A 1 194 ? 8.758 27.011 -4.838 1.00 40.88 194 GLN A C 1
ATOM 1603 O O . GLN A 1 194 ? 9.434 26.028 -5.125 1.00 40.88 194 GLN A O 1
ATOM 1608 N N . ASP A 1 195 ? 8.987 27.774 -3.767 1.00 40.75 195 ASP A N 1
ATOM 1609 C CA . ASP A 1 195 ? 10.010 27.662 -2.733 1.00 40.75 195 ASP A CA 1
ATOM 1610 C C . ASP A 1 195 ? 9.871 26.520 -1.691 1.00 40.75 195 ASP A C 1
ATOM 1612 O O . ASP A 1 195 ? 10.881 26.227 -1.058 1.00 40.75 195 ASP A O 1
ATOM 1616 N N . ASN A 1 196 ? 8.722 25.834 -1.504 1.00 40.41 196 ASN A N 1
ATOM 1617 C CA . ASN A 1 196 ? 8.648 24.653 -0.594 1.00 40.41 196 ASN A CA 1
ATOM 1618 C C . ASN A 1 196 ? 8.195 23.339 -1.249 1.00 40.41 196 ASN A C 1
ATOM 1620 O O . ASN A 1 196 ? 7.714 22.431 -0.568 1.00 40.41 196 ASN A O 1
ATOM 1624 N N . LYS A 1 197 ? 8.395 23.168 -2.559 1.00 48.28 197 LYS A N 1
ATOM 1625 C CA . LYS A 1 197 ? 8.586 21.791 -3.037 1.00 48.28 197 LYS A CA 1
ATOM 1626 C C . LYS A 1 197 ? 9.841 21.280 -2.346 1.00 48.28 197 LYS A C 1
ATOM 1628 O O . LYS A 1 197 ? 10.864 21.959 -2.417 1.00 48.28 197 LYS A O 1
ATOM 1633 N N . HIS A 1 198 ? 9.782 20.121 -1.689 1.00 50.28 198 HIS A N 1
ATOM 1634 C CA . HIS A 1 198 ? 11.005 19.481 -1.211 1.00 50.28 198 HIS A CA 1
ATOM 1635 C C . HIS A 1 198 ? 11.999 19.466 -2.390 1.00 50.28 198 HIS A C 1
ATOM 1637 O O . HIS A 1 198 ? 11.641 18.910 -3.434 1.00 50.28 198 HIS A O 1
ATOM 1643 N N . PRO A 1 199 ? 13.189 20.095 -2.286 1.00 52.00 199 PRO A N 1
ATOM 1644 C CA . PRO A 1 199 ? 14.076 20.321 -3.435 1.00 52.00 199 PRO A CA 1
ATOM 1645 C C . PRO A 1 199 ? 14.399 19.031 -4.195 1.00 52.00 199 PRO A C 1
ATOM 1647 O O . PRO A 1 199 ? 14.610 19.037 -5.406 1.00 52.00 199 PRO A O 1
ATOM 1650 N N . ASP A 1 200 ? 14.377 17.919 -3.461 1.00 52.06 200 ASP A N 1
ATOM 1651 C CA . ASP A 1 200 ? 14.725 16.596 -3.961 1.00 52.06 200 ASP A CA 1
ATOM 1652 C C . ASP A 1 200 ? 13.557 15.809 -4.583 1.00 52.06 200 ASP A C 1
ATOM 1654 O O . ASP A 1 200 ? 13.819 14.798 -5.238 1.00 52.06 200 ASP A O 1
ATOM 1658 N N . ASP A 1 201 ? 12.288 16.231 -4.436 1.00 62.97 201 ASP A N 1
ATOM 1659 C CA . ASP 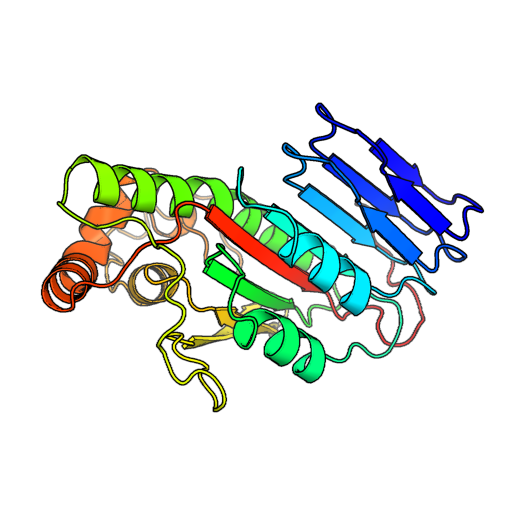A 1 201 ? 11.156 15.520 -5.053 1.00 62.97 201 ASP A CA 1
ATOM 1660 C C . ASP A 1 201 ? 10.679 16.169 -6.360 1.00 62.97 201 ASP A C 1
ATOM 1662 O O . ASP A 1 201 ? 9.619 16.786 -6.470 1.00 62.97 201 ASP A O 1
ATOM 1666 N N . THR A 1 202 ? 11.514 16.019 -7.384 1.00 64.12 202 THR A N 1
ATOM 1667 C CA . THR A 1 202 ? 11.304 16.567 -8.733 1.00 64.12 202 THR A CA 1
ATOM 1668 C C . THR A 1 202 ? 10.585 15.605 -9.681 1.00 64.12 202 THR A C 1
ATOM 1670 O O . THR A 1 202 ? 10.339 15.947 -10.839 1.00 64.12 202 THR A O 1
ATOM 1673 N N . ARG A 1 203 ? 10.252 14.392 -9.222 1.00 72.31 203 ARG A N 1
ATOM 1674 C CA . ARG A 1 203 ? 9.772 13.306 -10.086 1.00 72.31 203 ARG A CA 1
ATOM 1675 C C . ARG A 1 203 ? 8.247 13.237 -10.137 1.00 72.31 203 ARG A C 1
ATOM 1677 O O . ARG A 1 203 ? 7.568 13.351 -9.119 1.00 72.31 203 ARG A O 1
ATOM 1684 N N . ALA A 1 204 ? 7.688 12.965 -11.310 1.00 81.00 204 ALA A N 1
ATOM 1685 C CA . ALA A 1 204 ? 6.285 12.574 -11.426 1.00 81.00 204 ALA A CA 1
ATOM 1686 C C . ALA A 1 204 ? 6.104 11.119 -10.961 1.00 81.00 204 ALA A C 1
ATOM 1688 O O . ALA A 1 204 ? 7.008 10.297 -11.113 1.00 81.00 204 ALA A O 1
ATOM 1689 N N . GLY A 1 205 ? 4.949 10.793 -10.382 1.00 85.88 205 GLY A N 1
ATOM 1690 C CA . GLY A 1 205 ? 4.644 9.440 -9.915 1.00 85.88 205 GLY A CA 1
ATOM 1691 C C . GLY A 1 205 ? 3.462 9.415 -8.955 1.00 85.88 205 GLY A C 1
ATOM 1692 O O . GLY A 1 205 ? 2.601 10.295 -9.000 1.00 85.88 205 GLY A O 1
ATOM 1693 N N . VAL A 1 206 ? 3.438 8.417 -8.074 1.00 87.75 206 VAL A N 1
ATOM 1694 C CA . VAL A 1 206 ? 2.400 8.294 -7.040 1.00 87.75 206 VAL A CA 1
ATOM 1695 C C . VAL A 1 206 ? 2.484 9.438 -6.029 1.00 87.75 206 VAL A C 1
ATOM 1697 O O . VAL A 1 206 ? 3.535 10.068 -5.869 1.00 87.75 206 VAL A O 1
ATOM 1700 N N . TYR A 1 207 ? 1.369 9.690 -5.343 1.00 85.44 207 TYR A N 1
ATOM 1701 C CA . TYR A 1 207 ? 1.228 10.755 -4.355 1.00 85.44 207 TYR A CA 1
ATOM 1702 C C . TYR A 1 207 ? 2.358 10.762 -3.304 1.00 85.44 207 TYR A C 1
ATOM 1704 O O . TYR A 1 207 ? 2.679 9.737 -2.698 1.00 85.44 207 TYR A O 1
ATOM 1712 N N . CYS A 1 208 ? 2.952 11.934 -3.075 1.00 84.69 208 CYS A N 1
ATOM 1713 C CA . CYS A 1 208 ? 4.010 12.145 -2.092 1.00 84.69 208 CYS A CA 1
ATOM 1714 C C . CYS A 1 208 ? 3.572 13.213 -1.080 1.00 84.69 208 CYS A C 1
ATOM 1716 O O . CYS A 1 208 ? 3.540 14.387 -1.450 1.00 84.69 208 CYS A O 1
ATOM 1718 N N . PRO A 1 209 ? 3.265 12.835 0.176 1.00 80.19 209 PRO A N 1
ATOM 1719 C CA . PRO A 1 209 ? 2.870 13.789 1.212 1.00 80.19 209 PRO A CA 1
ATOM 1720 C C . PRO A 1 209 ? 3.903 14.907 1.424 1.00 80.19 209 PRO A C 1
ATOM 1722 O O . PRO A 1 209 ? 3.568 16.082 1.339 1.00 80.19 209 PRO A O 1
ATOM 1725 N N . GLY A 1 210 ? 5.185 14.560 1.595 1.00 74.19 210 GLY A N 1
ATOM 1726 C CA . GLY A 1 210 ? 6.239 15.555 1.846 1.00 74.19 210 GLY A CA 1
ATOM 1727 C C . GLY A 1 210 ? 6.428 16.548 0.692 1.00 74.19 210 GLY A C 1
ATOM 1728 O O . GLY A 1 210 ? 6.572 17.743 0.912 1.00 74.19 210 GLY A O 1
ATOM 1729 N N . ALA A 1 211 ? 6.332 16.100 -0.565 1.00 71.31 211 ALA A N 1
ATOM 1730 C CA . ALA A 1 211 ? 6.416 17.005 -1.720 1.00 71.31 211 ALA A CA 1
ATOM 1731 C C . ALA A 1 211 ? 5.199 17.933 -1.864 1.00 71.31 211 ALA A C 1
ATOM 1733 O O . ALA A 1 211 ? 5.256 18.924 -2.593 1.00 71.31 211 ALA A O 1
ATOM 1734 N N . LYS A 1 212 ? 4.095 17.585 -1.199 1.00 71.62 212 LYS A N 1
ATOM 1735 C CA . LYS A 1 212 ? 2.864 18.370 -1.114 1.00 71.62 212 LYS A CA 1
ATOM 1736 C C . LYS A 1 212 ? 2.820 19.258 0.134 1.00 71.62 212 LYS A C 1
ATOM 1738 O O . LYS A 1 212 ? 1.824 19.937 0.331 1.00 71.62 212 LYS A O 1
ATOM 1743 N N . GLY A 1 213 ? 3.895 19.296 0.929 1.00 68.12 213 GLY A N 1
ATOM 1744 C CA . GLY A 1 213 ? 3.968 20.107 2.145 1.00 68.12 213 GLY A CA 1
ATOM 1745 C C . GLY A 1 213 ? 3.316 19.465 3.366 1.00 68.12 213 GLY A C 1
ATOM 1746 O O . GLY A 1 213 ? 3.123 20.130 4.379 1.00 68.12 213 GLY A O 1
ATOM 1747 N N . HIS A 1 214 ? 2.960 18.182 3.289 1.00 76.75 214 HIS A N 1
ATOM 1748 C CA . HIS A 1 214 ? 2.359 17.454 4.401 1.00 76.75 214 HIS A CA 1
ATOM 1749 C C . HIS A 1 214 ? 3.422 16.773 5.249 1.00 76.75 214 HIS A C 1
ATOM 1751 O O . HIS A 1 214 ? 3.556 15.544 5.259 1.00 76.75 214 HIS A O 1
ATOM 1757 N N . ASP A 1 215 ? 4.185 17.588 5.965 1.00 73.62 215 ASP A N 1
ATOM 1758 C CA . ASP A 1 215 ? 5.256 17.108 6.835 1.00 73.62 215 ASP A CA 1
ATOM 1759 C C . ASP A 1 215 ? 4.715 16.485 8.129 1.00 73.62 215 ASP A C 1
ATOM 1761 O O . ASP A 1 215 ? 5.398 15.690 8.783 1.00 73.62 215 ASP A O 1
ATOM 1765 N N . THR A 1 216 ? 3.469 16.800 8.504 1.00 84.94 216 THR A N 1
ATOM 1766 C CA . THR A 1 216 ? 2.824 16.260 9.701 1.00 84.94 216 THR A CA 1
ATOM 1767 C C . THR A 1 216 ? 1.402 15.748 9.457 1.00 84.94 216 THR A C 1
ATOM 1769 O O . THR A 1 216 ? 0.703 16.125 8.515 1.00 84.94 216 THR A O 1
ATOM 1772 N N . VAL A 1 217 ? 0.926 14.906 10.384 1.00 91.81 217 VAL A N 1
ATOM 1773 C CA . VAL A 1 217 ? -0.479 14.459 10.444 1.00 91.81 217 VAL A CA 1
ATOM 1774 C C . VAL A 1 217 ? -1.443 15.645 10.549 1.00 91.81 217 VAL A C 1
ATOM 1776 O O . VAL A 1 217 ? -2.533 15.592 9.988 1.00 91.81 217 VAL A O 1
ATOM 1779 N N . LYS A 1 218 ? -1.054 16.721 11.246 1.00 90.56 218 LYS A N 1
ATOM 1780 C CA . LYS A 1 218 ? -1.898 17.911 11.408 1.00 90.56 218 LYS A CA 1
ATOM 1781 C C . LYS A 1 218 ? -2.087 18.645 10.087 1.00 90.56 218 LYS A C 1
ATOM 1783 O O . LYS A 1 218 ? -3.206 19.054 9.799 1.00 90.56 218 LYS A O 1
ATOM 1788 N N . ASP A 1 219 ? -1.027 18.747 9.290 1.00 88.00 219 ASP A N 1
ATOM 1789 C CA . ASP A 1 219 ? -1.090 19.376 7.967 1.00 88.00 219 ASP A CA 1
ATOM 1790 C C . ASP A 1 219 ? -2.059 18.601 7.070 1.00 88.00 219 ASP A C 1
ATOM 1792 O O . ASP A 1 219 ? -2.981 19.179 6.508 1.00 88.00 219 ASP A O 1
ATOM 1796 N N . CYS A 1 220 ? -1.958 17.266 7.060 1.00 89.88 220 CYS A N 1
ATOM 1797 C CA . CYS A 1 220 ? -2.915 16.416 6.345 1.00 89.88 220 CYS A CA 1
ATOM 1798 C C . CYS A 1 220 ? -4.366 16.605 6.809 1.00 89.88 220 CYS A C 1
ATOM 1800 O O . CYS A 1 220 ? -5.282 16.604 5.989 1.00 89.88 220 CYS A O 1
ATOM 1802 N N . ILE A 1 221 ? -4.593 16.714 8.123 1.00 92.19 221 ILE A N 1
ATOM 1803 C CA . ILE A 1 221 ? -5.936 16.901 8.687 1.00 92.19 221 ILE A CA 1
ATOM 1804 C C . ILE A 1 221 ? -6.525 18.243 8.256 1.00 92.19 221 ILE A C 1
ATOM 1806 O O . ILE A 1 221 ? -7.704 18.288 7.915 1.00 92.19 221 ILE A O 1
ATOM 1810 N N . ASN A 1 222 ? -5.727 19.311 8.246 1.00 89.56 222 ASN A N 1
ATOM 1811 C CA . ASN A 1 222 ? -6.189 20.632 7.824 1.00 89.56 222 ASN A CA 1
ATOM 1812 C C . ASN A 1 222 ? -6.647 20.616 6.359 1.00 89.56 222 ASN A C 1
ATOM 1814 O O . ASN A 1 222 ? -7.754 21.064 6.064 1.00 89.56 222 ASN A O 1
ATOM 1818 N N . ASP A 1 223 ? -5.855 20.009 5.476 1.00 87.19 223 ASP A N 1
ATOM 1819 C CA . ASP A 1 223 ? -6.178 19.870 4.052 1.00 87.19 223 ASP A CA 1
ATOM 1820 C C . ASP A 1 223 ? -7.407 18.986 3.801 1.00 87.19 223 ASP A C 1
ATOM 1822 O O . ASP A 1 223 ? -8.175 19.201 2.864 1.00 87.19 223 ASP A O 1
ATOM 1826 N N . CYS A 1 224 ? -7.625 17.987 4.657 1.00 90.19 224 CYS A N 1
ATOM 1827 C CA . CYS A 1 224 ? -8.769 17.083 4.563 1.00 90.19 224 CYS A CA 1
ATOM 1828 C C . CYS A 1 224 ? -9.988 17.543 5.361 1.00 90.19 224 CYS A C 1
ATOM 1830 O O . CYS A 1 224 ? -10.983 16.816 5.386 1.00 90.19 224 CYS A O 1
ATOM 1832 N N . LEU A 1 225 ? -9.938 18.699 6.031 1.00 91.25 225 LEU A N 1
ATOM 1833 C CA . LEU A 1 225 ? -10.940 19.084 7.025 1.00 91.25 225 LEU A CA 1
ATOM 1834 C C . LEU A 1 225 ? -12.383 19.025 6.491 1.00 91.25 225 LEU A C 1
ATOM 1836 O O . LEU A 1 225 ? -13.225 18.460 7.193 1.00 91.25 225 LEU A O 1
ATOM 1840 N N . PRO A 1 226 ? -12.697 19.493 5.263 1.00 91.56 226 PRO A N 1
ATOM 1841 C CA . PRO A 1 226 ? -14.043 19.350 4.708 1.00 91.56 226 PRO A CA 1
ATOM 1842 C C . PRO A 1 226 ? -14.491 17.883 4.621 1.00 91.56 226 PRO A C 1
ATOM 1844 O O . PRO A 1 226 ? -15.550 17.526 5.130 1.00 91.56 226 PRO A O 1
ATOM 1847 N N . SER A 1 227 ? -13.646 17.003 4.072 1.00 93.25 227 SER A N 1
ATOM 1848 C CA . SER A 1 227 ? -13.945 15.569 3.955 1.00 93.25 227 SER A CA 1
ATOM 1849 C C . SER A 1 227 ? -14.022 14.861 5.310 1.00 93.25 227 SER A C 1
ATOM 1851 O O . SER A 1 227 ? -14.777 13.903 5.466 1.00 93.25 227 SER A O 1
ATOM 1853 N N . ILE A 1 228 ? -13.265 15.327 6.304 1.00 94.31 228 ILE A N 1
ATOM 1854 C CA . ILE A 1 228 ? -13.320 14.823 7.680 1.00 94.31 228 ILE A CA 1
ATOM 1855 C C . ILE A 1 228 ? -14.654 15.201 8.339 1.00 94.31 228 ILE A C 1
ATOM 1857 O O . ILE A 1 228 ? -15.239 14.379 9.042 1.00 94.31 228 ILE A O 1
ATOM 1861 N N . VAL A 1 229 ? -15.162 16.413 8.118 1.00 94.12 229 VAL A N 1
ATOM 1862 C CA . VAL A 1 229 ? -16.476 16.833 8.633 1.00 94.12 229 VAL A CA 1
ATOM 1863 C C . VAL A 1 229 ? -17.607 16.051 7.957 1.00 94.12 229 VAL A C 1
ATOM 1865 O O . VAL A 1 229 ? -18.528 15.588 8.637 1.00 94.12 229 VAL A O 1
ATOM 1868 N N . ASP A 1 230 ? -17.514 15.834 6.646 1.00 94.00 230 ASP A N 1
ATOM 1869 C CA . ASP A 1 230 ? -18.478 15.013 5.907 1.00 94.00 230 ASP A CA 1
ATOM 1870 C C . ASP A 1 230 ? -18.494 13.568 6.427 1.00 94.00 230 ASP A C 1
ATOM 1872 O O . ASP A 1 230 ? -19.559 13.020 6.721 1.00 94.00 230 ASP A O 1
ATOM 1876 N N . GLY A 1 231 ? -17.315 12.970 6.629 1.00 93.19 231 GLY A N 1
ATOM 1877 C CA . GLY A 1 231 ? -17.182 11.618 7.171 1.00 93.19 231 GLY A CA 1
ATOM 1878 C C . GLY A 1 231 ? -17.782 11.463 8.573 1.00 93.19 231 GLY A C 1
ATOM 1879 O O . GLY A 1 231 ? -18.427 10.450 8.847 1.00 93.19 231 GLY A O 1
ATOM 1880 N N . LEU A 1 232 ? -17.656 12.479 9.437 1.00 93.69 232 LEU A N 1
ATOM 1881 C CA . LEU A 1 232 ? -18.304 12.504 10.756 1.00 93.69 232 LEU A CA 1
ATOM 1882 C C . LEU A 1 232 ? -19.822 12.542 10.637 1.00 93.69 232 LEU A C 1
ATOM 1884 O O . LEU A 1 232 ? -20.520 11.798 11.323 1.00 93.69 232 LEU A O 1
ATOM 1888 N N . THR A 1 233 ? -20.325 13.395 9.748 1.00 93.69 233 THR A N 1
ATOM 1889 C CA . THR A 1 233 ? -21.763 13.577 9.519 1.00 93.69 233 THR A CA 1
ATOM 1890 C C . THR A 1 233 ? -22.405 12.294 8.988 1.00 93.69 233 THR A C 1
ATOM 1892 O O . THR A 1 233 ? -23.541 11.979 9.336 1.00 93.69 233 THR A O 1
ATOM 1895 N N . MET A 1 234 ? -21.665 11.525 8.186 1.00 91.62 234 MET A N 1
ATOM 1896 C CA . MET A 1 234 ? -22.087 10.228 7.650 1.00 91.62 234 MET A CA 1
ATOM 1897 C C . MET A 1 234 ? -21.824 9.048 8.600 1.00 91.62 234 MET A C 1
ATOM 1899 O O . MET A 1 234 ? -22.045 7.903 8.210 1.00 91.62 234 MET A O 1
ATOM 1903 N N . GLU A 1 235 ? -21.335 9.298 9.821 1.00 91.38 235 GLU A N 1
ATOM 1904 C CA . GLU A 1 235 ? -20.907 8.269 10.779 1.00 91.38 235 GLU A CA 1
ATOM 1905 C C . GLU A 1 235 ? -19.949 7.224 10.170 1.00 91.38 235 GLU A C 1
ATOM 1907 O O . GLU A 1 235 ? -20.010 6.033 10.494 1.00 91.38 235 GLU A O 1
ATOM 1912 N N . MET A 1 236 ? -19.054 7.657 9.277 1.00 90.88 236 MET A N 1
ATOM 1913 C CA . MET A 1 236 ? -18.111 6.774 8.596 1.00 90.88 236 MET A CA 1
ATOM 1914 C C . MET A 1 236 ? -17.165 6.112 9.616 1.00 90.88 236 MET A C 1
ATOM 1916 O O . MET A 1 236 ? -16.427 6.815 10.311 1.00 90.88 236 MET A O 1
ATOM 1920 N N . PRO A 1 237 ? -17.132 4.771 9.713 1.00 91.44 237 PRO A N 1
ATOM 1921 C CA . PRO A 1 237 ? -16.192 4.080 10.590 1.00 91.44 237 PRO A CA 1
ATOM 1922 C C . PRO A 1 237 ? -14.765 4.117 10.024 1.00 91.44 237 PRO A C 1
ATOM 1924 O O . PRO A 1 237 ? -14.576 4.058 8.808 1.00 91.44 237 PRO A O 1
ATOM 1927 N N . LEU A 1 238 ? -13.752 4.146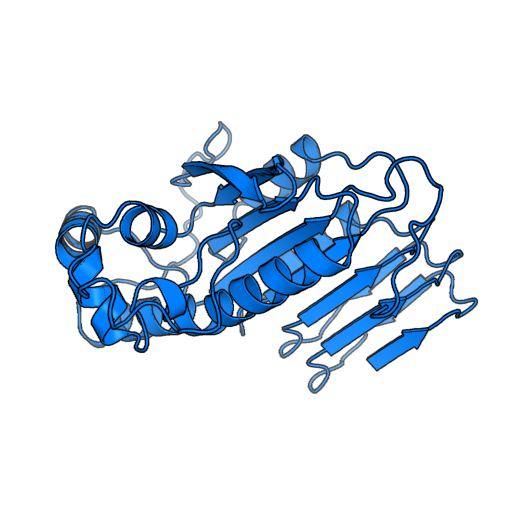 10.898 1.00 93.94 238 LEU A N 1
ATOM 1928 C CA . LEU A 1 238 ? -12.340 4.148 10.486 1.00 93.94 238 LEU A CA 1
ATOM 1929 C C . LEU A 1 238 ? -11.627 2.846 10.836 1.00 93.94 238 LEU A C 1
ATOM 1931 O O . LEU A 1 238 ? -11.635 2.416 11.988 1.00 93.94 238 LEU A O 1
ATOM 1935 N N . HIS A 1 239 ? -10.920 2.267 9.866 1.00 93.94 239 HIS A N 1
ATOM 1936 C CA . HIS A 1 239 ? -9.908 1.252 10.149 1.00 93.94 239 HIS A CA 1
ATOM 1937 C C . HIS A 1 239 ? -8.635 1.943 10.640 1.00 93.94 239 HIS A C 1
ATOM 1939 O O . HIS A 1 239 ? -8.068 2.771 9.928 1.00 93.94 239 HIS A O 1
ATOM 1945 N N . LEU A 1 240 ? -8.128 1.593 11.822 1.00 93.75 240 LEU A N 1
ATOM 1946 C CA . LEU A 1 240 ? -6.878 2.181 12.316 1.00 93.75 240 LEU A CA 1
ATOM 1947 C C . LEU A 1 240 ? -5.673 1.822 11.428 1.00 93.75 240 LEU A C 1
ATOM 1949 O O . LEU A 1 240 ? -4.716 2.589 11.309 1.00 93.75 240 LEU A O 1
ATOM 1953 N N . HIS A 1 241 ? -5.712 0.650 10.800 1.00 95.06 241 HIS A N 1
ATOM 1954 C CA . HIS A 1 241 ? -4.608 0.104 10.028 1.00 95.06 241 HIS A CA 1
ATOM 1955 C C . HIS A 1 241 ? -4.942 -0.045 8.547 1.00 95.06 241 HIS A C 1
ATOM 1957 O O . HIS A 1 241 ? -6.093 -0.142 8.127 1.00 95.06 241 HIS A O 1
ATOM 1963 N N . SER A 1 242 ? -3.884 -0.072 7.743 1.00 95.62 242 SER A N 1
ATOM 1964 C CA . SER A 1 242 ? -3.966 -0.104 6.286 1.00 95.62 242 SER A CA 1
ATOM 1965 C C . SER A 1 242 ? -3.184 -1.273 5.687 1.00 95.62 242 SER A C 1
ATOM 1967 O O . SER A 1 242 ? -2.065 -1.542 6.121 1.00 95.62 242 SER A O 1
ATOM 1969 N N . LEU A 1 243 ? -3.742 -1.944 4.680 1.00 97.06 243 LEU A N 1
ATOM 1970 C CA . LEU A 1 243 ? -3.052 -2.909 3.826 1.00 97.06 243 LEU A CA 1
ATOM 1971 C C . LEU A 1 243 ? -2.748 -2.243 2.484 1.00 97.06 243 LEU A C 1
ATOM 1973 O O . LEU A 1 243 ? -3.647 -1.972 1.692 1.00 97.06 243 LEU A O 1
ATOM 1977 N N . ILE A 1 244 ? -1.469 -1.992 2.230 1.00 97.94 244 ILE A N 1
ATOM 1978 C CA . ILE A 1 244 ? -0.990 -1.415 0.979 1.00 97.94 244 ILE A CA 1
ATOM 1979 C C . ILE A 1 244 ? -0.286 -2.504 0.173 1.00 97.94 244 ILE A C 1
ATOM 1981 O O . ILE A 1 244 ? 0.642 -3.146 0.663 1.00 97.94 244 ILE A O 1
ATOM 1985 N N . VAL A 1 245 ? -0.707 -2.701 -1.070 1.00 98.25 245 VAL A N 1
ATOM 1986 C CA . VAL A 1 245 ? -0.113 -3.656 -2.008 1.00 98.25 245 VAL A CA 1
ATOM 1987 C C . VAL A 1 245 ? 0.405 -2.878 -3.206 1.00 98.25 245 VAL A C 1
ATOM 1989 O O . VAL A 1 245 ? -0.356 -2.236 -3.916 1.00 98.25 245 VAL A O 1
ATOM 1992 N N . TYR A 1 246 ? 1.709 -2.920 -3.428 1.00 97.88 246 TYR A N 1
ATOM 1993 C CA . TYR A 1 246 ? 2.371 -2.265 -4.544 1.00 97.88 246 TYR A CA 1
ATOM 1994 C C . TYR A 1 246 ? 2.903 -3.331 -5.493 1.00 97.88 246 TYR A C 1
ATOM 1996 O O . TYR A 1 246 ? 3.771 -4.115 -5.112 1.00 97.88 246 TYR A O 1
ATOM 2004 N N . VAL A 1 247 ? 2.417 -3.343 -6.728 1.00 97.44 247 VAL A N 1
ATOM 2005 C CA . VAL A 1 247 ? 2.773 -4.322 -7.754 1.00 97.44 247 VAL A CA 1
ATOM 2006 C C . VAL A 1 247 ? 3.493 -3.616 -8.895 1.00 97.44 247 VAL A C 1
ATOM 2008 O O . VAL A 1 247 ? 2.895 -2.815 -9.607 1.00 97.44 247 VAL A O 1
ATOM 2011 N N . ASN A 1 248 ? 4.774 -3.924 -9.089 1.00 95.56 248 ASN A N 1
ATOM 2012 C CA . ASN A 1 248 ? 5.508 -3.530 -10.287 1.00 95.56 248 ASN A CA 1
ATOM 2013 C C . ASN A 1 248 ? 5.365 -4.620 -11.357 1.00 95.56 248 ASN A C 1
ATOM 2015 O O . ASN A 1 248 ? 5.795 -5.755 -11.157 1.00 95.56 248 ASN A O 1
ATOM 2019 N N . LEU A 1 249 ? 4.797 -4.260 -12.504 1.00 94.31 249 LEU A N 1
ATOM 2020 C CA . LEU A 1 249 ? 4.480 -5.177 -13.595 1.00 94.31 249 LEU A CA 1
ATOM 2021 C C . LEU A 1 249 ? 5.586 -5.289 -14.664 1.00 94.31 249 LEU A C 1
ATOM 2023 O O . LEU A 1 249 ? 5.346 -5.863 -15.724 1.00 94.31 249 LEU A O 1
ATOM 2027 N N . CYS A 1 250 ? 6.798 -4.783 -14.424 1.00 92.25 250 CYS A N 1
ATOM 2028 C CA . CYS A 1 250 ? 7.873 -4.777 -15.424 1.00 92.25 250 CYS A CA 1
ATOM 2029 C C . CYS A 1 250 ? 8.361 -6.172 -15.851 1.00 92.25 250 CYS A C 1
ATOM 2031 O O . CYS A 1 250 ? 8.785 -6.351 -16.991 1.00 92.25 250 CYS A O 1
ATOM 2033 N N . ASP A 1 251 ? 8.251 -7.179 -14.978 1.00 91.50 251 ASP A N 1
ATOM 2034 C CA . ASP A 1 251 ? 8.787 -8.526 -15.220 1.00 91.50 251 ASP A CA 1
ATOM 2035 C C . ASP A 1 251 ? 7.716 -9.552 -15.645 1.00 91.50 251 ASP A C 1
ATOM 2037 O O . ASP A 1 251 ? 8.031 -10.732 -15.810 1.00 91.50 251 ASP A O 1
ATOM 2041 N N . ILE A 1 252 ? 6.460 -9.144 -15.887 1.00 90.81 252 ILE A N 1
ATOM 2042 C CA . ILE A 1 252 ? 5.339 -10.071 -16.181 1.00 90.81 252 ILE A CA 1
ATOM 2043 C C . ILE A 1 252 ? 5.538 -10.921 -17.445 1.00 90.81 252 ILE A C 1
ATOM 2045 O O . ILE A 1 252 ? 4.872 -11.942 -17.624 1.00 90.81 252 ILE A O 1
ATOM 2049 N N . SER A 1 253 ? 6.465 -10.518 -18.321 1.00 87.75 253 SER A N 1
ATOM 2050 C CA . SER A 1 253 ? 6.898 -11.294 -19.491 1.00 87.75 253 SER A CA 1
ATOM 2051 C C . SER A 1 253 ? 7.660 -12.575 -19.121 1.00 87.75 253 SER A C 1
ATOM 2053 O O . SER A 1 253 ? 7.859 -13.446 -19.967 1.00 87.75 253 SER A O 1
ATOM 2055 N N . GLY A 1 254 ? 8.106 -12.698 -17.868 1.00 84.50 254 GLY A N 1
ATOM 2056 C CA . GLY A 1 254 ? 8.941 -13.791 -17.377 1.00 84.50 254 GLY A CA 1
ATOM 2057 C C . GLY A 1 254 ? 10.441 -13.568 -17.534 1.00 84.50 254 GLY A C 1
ATOM 2058 O O . GLY A 1 254 ? 11.220 -14.391 -17.040 1.00 84.50 254 GLY A O 1
ATOM 2059 N N . THR A 1 255 ? 10.850 -12.465 -18.163 1.00 86.12 255 THR A N 1
ATOM 2060 C CA . THR A 1 255 ? 12.249 -12.036 -18.234 1.00 86.12 255 THR A CA 1
ATOM 2061 C C . THR A 1 255 ? 12.511 -11.004 -17.137 1.00 86.12 255 THR A C 1
ATOM 2063 O O . THR A 1 255 ? 11.826 -9.985 -17.108 1.00 86.12 255 THR A O 1
ATOM 2066 N N . PRO A 1 256 ? 13.475 -11.241 -16.230 1.00 87.19 256 PRO A N 1
ATOM 2067 C CA . PRO A 1 256 ? 13.789 -10.285 -15.179 1.00 87.19 256 PRO A CA 1
ATOM 2068 C C . PRO A 1 256 ? 14.464 -9.046 -15.772 1.00 87.19 256 PRO A C 1
ATOM 2070 O O . PRO A 1 256 ? 15.494 -9.157 -16.439 1.00 87.19 256 PRO A O 1
ATOM 2073 N N . THR A 1 257 ? 13.921 -7.866 -15.491 1.00 88.00 257 THR A N 1
ATOM 2074 C CA . THR A 1 257 ? 14.579 -6.594 -15.799 1.00 88.00 257 THR A CA 1
ATOM 2075 C C . THR A 1 257 ? 15.731 -6.373 -14.821 1.00 88.00 257 THR A C 1
ATOM 2077 O O . THR A 1 257 ? 15.597 -6.631 -13.619 1.00 88.00 257 THR A O 1
ATOM 2080 N N . TYR A 1 258 ? 16.875 -5.908 -15.323 1.00 83.81 258 TYR A N 1
ATOM 2081 C CA . TYR A 1 258 ? 18.028 -5.600 -14.480 1.00 83.81 258 TYR A CA 1
ATOM 2082 C C . TYR A 1 258 ? 17.666 -4.533 -13.443 1.00 83.81 258 TYR A C 1
ATOM 2084 O O . TYR A 1 258 ? 17.156 -3.474 -13.797 1.00 83.81 258 TYR A O 1
ATOM 2092 N N . ASP A 1 259 ? 17.945 -4.819 -12.174 1.00 78.88 259 ASP A N 1
ATOM 2093 C CA . ASP A 1 259 ? 17.663 -3.936 -11.050 1.00 78.88 259 ASP A CA 1
ATOM 2094 C C . ASP A 1 259 ? 18.883 -3.895 -10.127 1.00 78.88 259 ASP A C 1
ATOM 2096 O O . ASP A 1 259 ? 19.187 -4.899 -9.482 1.00 78.88 259 ASP A O 1
ATOM 2100 N N . PRO A 1 260 ? 19.613 -2.770 -10.078 1.00 73.12 260 PRO A N 1
ATOM 2101 C CA . PRO A 1 260 ? 20.802 -2.645 -9.244 1.00 73.12 260 PRO A CA 1
ATOM 2102 C C . PRO A 1 260 ? 20.479 -2.497 -7.746 1.00 73.12 260 PRO A C 1
ATOM 2104 O O . PRO A 1 260 ? 21.408 -2.443 -6.943 1.00 73.12 260 PRO A O 1
ATOM 2107 N N . TYR A 1 261 ? 19.198 -2.407 -7.367 1.00 67.81 261 TYR A N 1
ATOM 2108 C CA . TYR A 1 261 ? 18.741 -2.201 -5.987 1.00 67.81 261 TYR A CA 1
ATOM 2109 C C . TYR A 1 261 ? 18.024 -3.419 -5.382 1.00 67.81 261 TYR A C 1
ATOM 2111 O O . TYR A 1 261 ? 17.510 -3.313 -4.265 1.00 67.81 261 TYR A O 1
ATOM 2119 N N . ALA A 1 262 ? 17.946 -4.532 -6.120 1.00 61.31 262 ALA A N 1
ATOM 2120 C CA . ALA A 1 262 ? 17.241 -5.745 -5.708 1.00 61.31 262 ALA A CA 1
ATOM 2121 C C . ALA A 1 262 ? 18.043 -6.642 -4.748 1.00 61.31 262 ALA A C 1
ATOM 2123 O O . ALA A 1 262 ? 19.293 -6.663 -4.833 1.00 61.31 262 ALA A O 1
#

pLDDT: mean 87.85, std 12.15, range [35.78, 98.31]

InterPro domains:
  IPR042354 F-box only protein 38 [PTHR14753] (1-261)

Radius of gyration: 18.55 Å; chains: 1; bounding box: 47×53×39 Å